Protein AF-A0A7X3XQB0-F1 (afdb_monomer)

Mean predicted aligned error: 11.81 Å

Structure (mmCIF, N/CA/C/O backbone):
data_AF-A0A7X3XQB0-F1
#
_entry.id   AF-A0A7X3XQB0-F1
#
loop_
_atom_site.group_PDB
_atom_site.id
_atom_site.type_symbol
_atom_site.label_atom_id
_atom_site.label_alt_id
_atom_site.label_comp_id
_atom_site.label_asym_id
_atom_site.label_entity_id
_atom_site.label_seq_id
_atom_site.pdbx_PDB_ins_code
_atom_site.Cartn_x
_atom_site.Cartn_y
_atom_site.Cartn_z
_atom_site.occupancy
_atom_site.B_iso_or_equiv
_atom_site.auth_seq_id
_atom_site.auth_comp_id
_atom_site.auth_asym_id
_atom_site.auth_atom_id
_atom_site.pdbx_PDB_model_num
ATOM 1 N N . MET A 1 1 ? -3.307 13.237 -1.016 1.00 45.94 1 MET A N 1
ATOM 2 C CA . MET A 1 1 ? -4.450 14.076 -0.576 1.00 45.94 1 MET A CA 1
ATOM 3 C C . MET A 1 1 ? -4.332 14.342 0.919 1.00 45.94 1 MET A C 1
ATOM 5 O O . MET A 1 1 ? -3.820 13.483 1.623 1.00 45.94 1 MET A O 1
ATOM 9 N N . LEU A 1 2 ? -4.770 15.510 1.401 1.00 55.09 2 LEU A N 1
ATOM 10 C CA . LEU A 1 2 ? -4.875 15.790 2.839 1.00 55.09 2 LEU A CA 1
ATOM 11 C C . LEU A 1 2 ? -6.051 14.986 3.416 1.00 55.09 2 LEU A C 1
ATOM 13 O O . LEU A 1 2 ? -7.146 15.046 2.863 1.00 55.09 2 LEU A O 1
ATOM 17 N N . ASN A 1 3 ? -5.836 14.239 4.499 1.00 72.31 3 ASN A N 1
ATOM 18 C CA . ASN A 1 3 ? -6.913 13.525 5.186 1.00 72.31 3 ASN A CA 1
ATOM 19 C C . ASN A 1 3 ? -7.869 14.554 5.844 1.00 72.31 3 ASN A C 1
ATOM 21 O O . ASN A 1 3 ? -7.405 15.329 6.683 1.00 72.31 3 ASN A O 1
ATOM 25 N N . PRO A 1 4 ? -9.168 14.597 5.482 1.00 80.81 4 PRO A N 1
ATOM 26 C CA . PRO A 1 4 ? -10.097 15.622 5.963 1.00 80.81 4 PRO A CA 1
ATOM 27 C C . PRO A 1 4 ? -10.525 15.438 7.429 1.00 80.81 4 PRO A C 1
ATOM 29 O O . PRO A 1 4 ? -11.094 16.360 8.013 1.00 80.81 4 PRO A O 1
ATOM 32 N N . PHE A 1 5 ? -10.272 14.280 8.044 1.00 86.00 5 PHE A N 1
ATOM 33 C CA . PHE A 1 5 ? -10.626 14.041 9.443 1.00 86.00 5 PHE A CA 1
ATOM 34 C C . PHE A 1 5 ? -9.669 14.779 10.372 1.00 86.00 5 PHE A C 1
ATOM 36 O O . PHE A 1 5 ? -8.472 14.525 10.351 1.00 86.00 5 PHE A O 1
ATOM 43 N N . ASN A 1 6 ? -10.170 15.677 11.218 1.00 88.06 6 ASN A N 1
ATOM 44 C CA . ASN A 1 6 ? -9.324 16.318 12.224 1.00 88.06 6 ASN A CA 1
ATOM 45 C C . ASN A 1 6 ? -9.204 15.466 13.495 1.00 88.06 6 ASN A C 1
ATOM 47 O O . ASN A 1 6 ? -8.099 15.245 13.977 1.00 88.06 6 ASN A O 1
ATOM 51 N N . HIS A 1 7 ? -10.321 14.972 14.021 1.00 92.38 7 HIS A N 1
ATOM 52 C CA . HIS A 1 7 ? -10.335 14.134 15.213 1.00 92.38 7 HIS A CA 1
ATOM 53 C C . HIS A 1 7 ? -11.551 13.213 15.253 1.00 92.38 7 HIS A C 1
ATOM 55 O O . HIS A 1 7 ? -12.530 13.428 14.535 1.00 92.38 7 HIS A O 1
ATOM 61 N N . ILE A 1 8 ? -11.470 12.192 16.105 1.00 94.62 8 ILE A N 1
ATOM 62 C CA . ILE A 1 8 ? -12.571 11.290 16.440 1.00 94.62 8 ILE A CA 1
ATOM 63 C C . ILE A 1 8 ? -12.702 11.253 17.957 1.00 94.62 8 ILE A C 1
ATOM 65 O O . ILE A 1 8 ? -11.768 10.855 18.652 1.00 94.62 8 ILE A O 1
ATOM 69 N N . ASP A 1 9 ? -13.876 11.613 18.458 1.00 95.50 9 ASP A N 1
ATOM 70 C CA . ASP A 1 9 ? -14.197 11.490 19.873 1.00 95.50 9 ASP A CA 1
ATOM 71 C C . ASP A 1 9 ? -14.938 10.172 20.122 1.00 95.50 9 ASP A C 1
ATOM 73 O O . ASP A 1 9 ? -15.983 9.902 19.522 1.00 95.50 9 ASP A O 1
ATOM 77 N N . VAL A 1 10 ? -14.430 9.363 21.043 1.00 97.31 10 VAL A N 1
ATOM 78 C CA . VAL A 1 10 ? -14.937 8.026 21.360 1.00 97.31 10 VAL A CA 1
ATOM 79 C C . VAL A 1 10 ? -15.386 7.979 22.811 1.00 97.31 10 VAL A C 1
ATOM 81 O O . VAL A 1 10 ? -14.692 8.453 23.710 1.00 97.31 10 VAL A O 1
ATOM 84 N N . ARG A 1 11 ? -16.575 7.417 23.034 1.00 97.94 11 ARG A N 1
ATOM 85 C CA . ARG A 1 11 ? -17.174 7.283 24.365 1.00 97.94 11 ARG A CA 1
ATOM 86 C C . ARG A 1 11 ? -16.958 5.854 24.821 1.00 97.94 11 ARG A C 1
ATOM 88 O O . ARG A 1 11 ? -17.174 4.920 24.048 1.00 97.94 11 ARG A O 1
ATOM 95 N N . VAL A 1 12 ? -16.502 5.702 26.057 1.00 98.12 12 VAL A N 1
ATOM 96 C CA . VAL A 1 12 ? -16.206 4.402 26.661 1.00 98.12 12 VAL A CA 1
ATOM 97 C C . VAL A 1 12 ? -16.897 4.287 28.013 1.00 98.12 12 VAL A C 1
ATOM 99 O O . VAL A 1 12 ? -16.977 5.266 28.751 1.00 98.12 12 VAL A O 1
ATOM 102 N N . ASN A 1 13 ? -17.405 3.105 28.355 1.00 97.88 13 ASN A N 1
ATOM 103 C CA . ASN A 1 13 ? -18.146 2.902 29.603 1.00 97.88 13 ASN A CA 1
ATOM 104 C C . ASN A 1 13 ? -17.246 2.956 30.847 1.00 97.88 13 ASN A C 1
ATOM 106 O O . ASN A 1 13 ? -17.686 3.395 31.909 1.00 97.88 13 ASN A O 1
ATOM 110 N N . ASP A 1 14 ? -16.000 2.501 30.716 1.00 97.69 14 ASP A N 1
ATOM 111 C CA . ASP A 1 14 ? -15.016 2.442 31.795 1.00 97.69 14 ASP A CA 1
ATOM 112 C C . ASP A 1 14 ? -13.621 2.718 31.225 1.00 97.69 14 ASP A C 1
ATOM 114 O O . ASP A 1 14 ? -13.094 1.940 30.424 1.00 97.69 14 ASP A O 1
ATOM 118 N N . MET A 1 15 ? -13.012 3.837 31.623 1.00 97.56 15 MET A N 1
ATOM 119 C CA . MET A 1 15 ? -11.686 4.224 31.146 1.00 97.56 15 MET A CA 1
ATOM 120 C C . MET A 1 15 ? -10.596 3.260 31.627 1.00 97.56 15 MET A C 1
ATOM 122 O O . MET A 1 15 ? -9.612 3.051 30.923 1.00 97.56 15 MET A O 1
ATOM 126 N N . GLY A 1 16 ? -10.755 2.644 32.801 1.00 97.12 16 GLY A N 1
ATOM 127 C CA . GLY A 1 16 ? -9.805 1.667 33.335 1.00 97.12 16 GLY A CA 1
ATOM 128 C C . GLY A 1 16 ? -9.728 0.396 32.490 1.00 97.12 16 GLY A C 1
ATOM 129 O O . GLY A 1 16 ? -8.646 -0.170 32.338 1.00 97.12 16 GLY A O 1
ATOM 130 N N . VAL A 1 17 ? -10.851 -0.016 31.894 1.00 97.62 17 VAL A N 1
ATOM 131 C CA . VAL A 1 17 ? -10.921 -1.154 30.962 1.00 97.62 17 VAL A CA 1
ATOM 132 C C . VAL A 1 17 ? -10.533 -0.741 29.540 1.00 97.62 17 VAL A C 1
ATOM 134 O O . VAL A 1 17 ? -9.793 -1.455 28.864 1.00 97.62 17 VAL A O 1
ATOM 137 N N . ALA A 1 18 ? -11.005 0.418 29.078 1.00 98.00 18 ALA A N 1
ATOM 138 C CA . ALA A 1 18 ? -10.787 0.864 27.707 1.00 98.00 18 ALA A CA 1
ATOM 139 C C . ALA A 1 18 ? -9.335 1.282 27.438 1.00 98.00 18 ALA A C 1
ATOM 141 O O . ALA A 1 18 ? -8.802 0.995 26.366 1.00 98.00 18 ALA A O 1
ATOM 142 N N . LEU A 1 19 ? -8.669 1.941 28.390 1.00 98.00 19 LEU A N 1
ATOM 143 C CA . LEU A 1 19 ? -7.350 2.525 28.152 1.00 98.00 19 LEU A CA 1
ATOM 144 C C . LEU A 1 19 ? -6.287 1.479 27.751 1.00 98.00 19 LEU A C 1
ATOM 146 O O . LEU A 1 19 ? -5.646 1.692 26.723 1.00 98.00 19 LEU A O 1
ATOM 150 N N . PRO A 1 20 ? -6.124 0.325 28.437 1.00 98.31 20 PRO A N 1
ATOM 151 C CA . PRO A 1 20 ? -5.186 -0.718 28.002 1.00 98.31 20 PRO A CA 1
ATOM 152 C C . PRO A 1 20 ? -5.480 -1.271 26.599 1.00 98.31 20 PRO A C 1
ATOM 154 O O . PRO A 1 20 ? -4.549 -1.534 25.825 1.00 98.31 20 PRO A O 1
ATOM 157 N N . PHE A 1 21 ? -6.767 -1.422 26.259 1.00 98.50 21 PHE A N 1
ATOM 158 C CA . PHE A 1 21 ? -7.203 -1.861 24.935 1.00 98.50 21 PHE A CA 1
ATOM 159 C C . PHE A 1 21 ? -6.786 -0.850 23.863 1.00 98.50 21 PHE A C 1
ATOM 161 O O . PHE A 1 21 ? -6.062 -1.202 22.931 1.00 98.50 21 PHE A O 1
ATOM 168 N N . TYR A 1 22 ? -7.168 0.420 24.024 1.00 98.25 22 TYR A N 1
ATOM 169 C CA . TYR A 1 22 ? -6.865 1.475 23.057 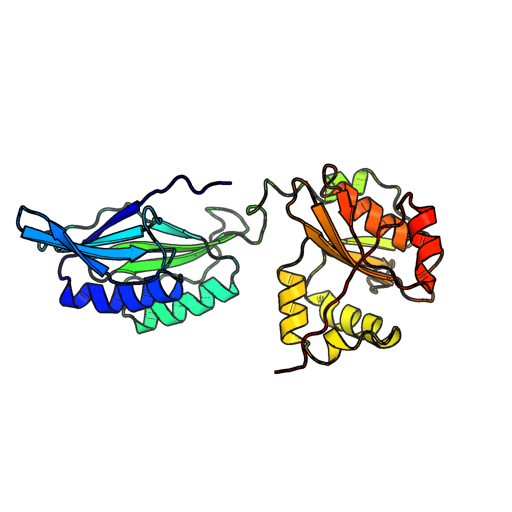1.00 98.25 22 TYR A CA 1
ATOM 170 C C . TYR A 1 22 ? -5.373 1.788 22.965 1.00 98.25 22 TYR A C 1
ATOM 172 O O . TYR A 1 22 ? -4.886 2.051 21.869 1.00 98.25 22 TYR A O 1
ATOM 180 N N . THR A 1 23 ? -4.615 1.690 24.061 1.00 97.94 23 THR A N 1
ATOM 181 C CA . THR A 1 23 ? -3.150 1.792 24.012 1.00 97.94 23 THR A CA 1
ATOM 182 C C . THR A 1 23 ? -2.545 0.705 23.127 1.00 97.94 23 THR A C 1
ATOM 184 O O . THR A 1 23 ? -1.664 1.000 22.322 1.00 97.94 23 THR A O 1
ATOM 187 N N . SER A 1 24 ? -3.038 -0.533 23.220 1.00 97.75 24 SER A N 1
ATOM 188 C CA . SER A 1 24 ? -2.565 -1.635 22.374 1.00 97.75 24 SER A CA 1
ATOM 189 C C . SER A 1 24 ? -3.005 -1.461 20.918 1.00 97.75 24 SER A C 1
ATOM 191 O O . SER A 1 24 ? -2.190 -1.572 20.003 1.00 97.75 24 SER A O 1
ATOM 193 N N . PHE A 1 25 ? -4.286 -1.158 20.700 1.00 98.06 25 PHE A N 1
ATOM 194 C CA . PHE A 1 25 ? -4.878 -1.023 19.374 1.00 98.06 25 PHE A CA 1
ATOM 195 C C . PHE A 1 25 ? -4.339 0.197 18.613 1.00 98.06 25 PHE A C 1
ATOM 197 O O . PHE A 1 25 ? -3.734 0.043 17.552 1.00 98.06 25 PHE A O 1
ATOM 204 N N . LEU A 1 26 ? -4.503 1.406 19.156 1.00 97.12 26 LEU A N 1
ATOM 205 C CA . LEU A 1 26 ? -4.064 2.636 18.491 1.00 97.12 26 LEU A CA 1
ATOM 206 C C . LEU A 1 26 ? -2.534 2.723 18.423 1.00 97.12 26 LEU A C 1
ATOM 208 O O . LEU A 1 26 ? -1.998 3.229 17.439 1.00 97.12 26 LEU A O 1
ATOM 212 N N . GLY A 1 27 ? -1.821 2.156 19.402 1.00 95.31 27 GLY A N 1
ATOM 213 C CA . GLY A 1 27 ? -0.365 2.015 19.343 1.00 95.31 27 GLY A CA 1
ATOM 214 C C . GLY A 1 27 ? 0.096 1.142 18.171 1.00 95.31 27 GLY A C 1
ATOM 215 O O . GLY A 1 27 ? 1.034 1.507 17.464 1.00 95.31 27 GLY A O 1
ATOM 216 N N . ALA A 1 28 ? -0.598 0.034 17.883 1.00 95.44 28 ALA A N 1
ATOM 217 C CA . ALA A 1 28 ? -0.311 -0.793 16.705 1.00 95.44 28 ALA A CA 1
ATOM 218 C C . ALA A 1 28 ? -0.600 -0.067 15.376 1.00 95.44 28 ALA A C 1
ATOM 220 O O . ALA A 1 28 ? 0.058 -0.337 14.368 1.00 95.44 28 ALA A O 1
ATOM 221 N N . LEU A 1 29 ? -1.519 0.904 15.398 1.00 93.50 29 LEU A N 1
ATOM 222 C CA . LEU A 1 29 ? -1.788 1.847 14.307 1.00 93.50 29 LEU A CA 1
ATOM 223 C C . LEU A 1 29 ? -0.829 3.052 14.275 1.00 93.50 29 LEU A C 1
ATOM 225 O O . LEU A 1 29 ? -1.018 3.955 13.467 1.00 93.50 29 LEU A O 1
ATOM 229 N N . SER A 1 30 ? 0.216 3.065 15.112 1.00 91.25 30 SER A N 1
ATOM 230 C CA . SER A 1 30 ? 1.213 4.146 15.199 1.00 91.25 30 SER A CA 1
ATOM 231 C C . SER A 1 30 ? 0.670 5.495 15.685 1.00 91.25 30 SER A C 1
ATOM 233 O O . SER A 1 30 ? 1.269 6.536 15.418 1.00 91.25 30 SER A O 1
ATOM 235 N N . PHE A 1 31 ? -0.423 5.494 16.449 1.00 92.19 31 PHE A N 1
ATOM 236 C CA . PHE A 1 31 ? -0.780 6.653 17.259 1.00 92.19 31 PHE A CA 1
ATOM 237 C C . PHE A 1 31 ? 0.096 6.718 18.518 1.00 92.19 31 PHE A C 1
ATOM 239 O O . PHE A 1 31 ? 0.386 5.711 19.164 1.00 92.19 31 PHE A O 1
ATOM 246 N N . PHE A 1 32 ? 0.467 7.934 18.903 1.00 89.75 32 PHE A N 1
ATOM 247 C CA . PHE A 1 32 ? 1.240 8.261 20.094 1.00 89.75 32 PHE A CA 1
ATOM 248 C C . PHE A 1 32 ? 0.318 8.720 21.225 1.00 89.75 32 PHE A C 1
ATOM 250 O O . PHE A 1 32 ? -0.579 9.531 21.007 1.00 89.75 32 PHE A O 1
ATOM 257 N N . GLY A 1 33 ? 0.553 8.253 22.449 1.00 89.00 33 GLY A N 1
ATOM 258 C CA . GLY A 1 33 ? -0.258 8.605 23.613 1.00 89.00 33 GLY A CA 1
ATOM 259 C C . GLY A 1 33 ? -0.379 7.443 24.605 1.00 89.00 33 GLY A C 1
ATOM 260 O O . GLY A 1 33 ? 0.385 6.481 24.503 1.00 89.00 33 GLY A O 1
ATOM 261 N N . PRO A 1 34 ? -1.328 7.512 25.552 1.00 91.44 34 PRO A N 1
ATOM 262 C CA . PRO A 1 34 ? -2.305 8.587 25.721 1.00 91.44 34 PRO A CA 1
ATOM 263 C C . PRO A 1 34 ? -1.694 9.860 26.333 1.00 91.44 34 PRO A C 1
ATOM 265 O O . PRO A 1 34 ? -0.746 9.805 27.118 1.00 91.44 34 PRO A O 1
ATOM 268 N N . ARG A 1 35 ? -2.263 11.023 26.004 1.00 91.56 35 ARG A N 1
ATOM 269 C CA . ARG A 1 35 ? -2.064 12.282 26.733 1.00 91.56 35 ARG A CA 1
ATOM 270 C C . ARG A 1 35 ? -3.369 12.680 27.407 1.00 91.56 35 ARG A C 1
ATOM 272 O O . ARG A 1 35 ? -4.353 12.949 26.719 1.00 91.56 35 ARG A O 1
ATOM 279 N N . ARG A 1 36 ? -3.336 12.818 28.731 1.00 93.06 36 ARG A N 1
ATOM 280 C CA . ARG A 1 36 ? -4.493 13.269 29.501 1.00 93.06 36 ARG A CA 1
ATOM 281 C C . ARG A 1 36 ? -4.740 14.769 29.337 1.00 93.06 36 ARG A C 1
ATOM 283 O O . ARG A 1 36 ? -3.815 15.576 29.463 1.00 93.06 36 ARG A O 1
ATOM 290 N N . LEU A 1 37 ? -5.997 15.134 29.116 1.00 91.31 37 LEU A N 1
ATOM 291 C CA . LEU A 1 37 ? -6.495 16.508 29.105 1.00 91.31 37 LEU A CA 1
ATOM 292 C C . LEU A 1 37 ? -7.707 16.615 30.031 1.00 91.31 37 LEU A C 1
ATOM 294 O O . LEU A 1 37 ? -8.563 15.739 30.027 1.00 91.31 37 LEU A O 1
ATOM 298 N N . ALA A 1 38 ? -7.760 17.671 30.838 1.00 92.50 38 ALA A N 1
ATOM 299 C CA . ALA A 1 38 ? -8.886 17.958 31.719 1.00 92.50 38 ALA A CA 1
ATOM 300 C C . ALA A 1 38 ? -9.547 19.266 31.280 1.00 92.50 38 ALA A C 1
ATOM 302 O O . ALA A 1 38 ? -8.861 20.272 31.080 1.00 92.50 38 ALA A O 1
ATOM 303 N N . GLU A 1 39 ? -10.864 19.240 31.121 1.00 89.75 39 GLU A N 1
ATOM 304 C CA . GLU A 1 39 ? -11.676 20.414 30.826 1.00 89.75 39 GLU A CA 1
ATOM 305 C C . GLU A 1 39 ? -12.089 21.143 32.109 1.00 89.75 39 GLU A C 1
ATOM 307 O O . GLU A 1 39 ? -12.048 20.599 33.214 1.00 89.75 39 GLU A O 1
ATOM 312 N N . GLN A 1 40 ? -12.503 22.404 31.959 1.00 87.19 40 GLN A N 1
ATOM 313 C CA . GLN A 1 40 ? -12.915 23.248 33.086 1.00 87.19 40 GLN A CA 1
ATOM 314 C C . GLN A 1 40 ? -14.155 22.718 33.815 1.00 87.19 40 GLN A C 1
ATOM 316 O O . GLN A 1 40 ? -14.341 23.012 34.992 1.00 87.19 40 GLN A O 1
ATOM 321 N N . ASP A 1 41 ? -14.987 21.931 33.136 1.00 88.19 41 ASP A N 1
ATOM 322 C CA . ASP A 1 41 ? -16.179 21.307 33.711 1.00 88.19 41 ASP A CA 1
ATOM 323 C C . ASP A 1 41 ? -15.910 19.933 34.347 1.00 88.19 41 ASP A C 1
ATOM 325 O O . ASP A 1 41 ? -16.841 19.239 34.751 1.00 88.19 41 ASP A O 1
ATOM 329 N N . GLY A 1 42 ? -14.636 19.544 34.465 1.00 86.75 42 GLY A N 1
ATOM 330 C CA . GLY A 1 42 ? -14.212 18.306 35.111 1.00 86.75 42 GLY A CA 1
ATOM 331 C C . GLY A 1 42 ? -14.195 17.083 34.197 1.00 86.75 42 GLY A C 1
ATOM 332 O O . GLY A 1 42 ? -13.758 16.021 34.643 1.00 86.75 42 GLY A O 1
ATOM 333 N N . ARG A 1 43 ? -14.609 17.203 32.928 1.00 88.50 43 ARG A N 1
ATOM 334 C CA . ARG A 1 43 ? -14.452 16.118 31.953 1.00 88.50 43 ARG A CA 1
ATOM 335 C C . ARG A 1 43 ? -12.979 15.858 31.661 1.00 88.50 43 ARG A C 1
ATOM 337 O O . ARG A 1 43 ? -12.165 16.780 31.600 1.00 88.50 43 ARG A O 1
ATOM 344 N N . THR A 1 44 ? -12.634 14.591 31.464 1.00 94.31 44 THR A N 1
ATOM 345 C CA . THR A 1 44 ? -11.271 14.164 31.145 1.00 94.31 44 THR A CA 1
ATOM 346 C C . THR A 1 44 ? -11.232 13.402 29.829 1.00 94.31 44 THR A C 1
ATOM 348 O O . THR A 1 44 ? -12.147 12.651 29.492 1.00 94.31 44 THR A O 1
ATOM 351 N N . TRP A 1 45 ? -10.141 13.608 29.101 1.00 95.62 45 TRP A N 1
ATOM 352 C CA . TRP A 1 45 ? -9.857 12.979 27.823 1.00 95.62 45 TRP A CA 1
ATOM 353 C C . TRP A 1 45 ? -8.522 12.249 27.868 1.00 95.62 45 TRP A C 1
ATOM 355 O O . TRP A 1 45 ? -7.549 12.786 28.401 1.00 95.62 45 TRP A O 1
ATOM 365 N N . GLU A 1 46 ? -8.457 11.080 27.237 1.00 96.88 46 GLU A N 1
ATOM 366 C CA . GLU A 1 46 ? -7.203 10.407 26.885 1.00 96.88 46 GLU A CA 1
ATOM 367 C C . GLU A 1 46 ? -6.986 10.511 25.375 1.00 96.88 46 GLU A C 1
ATOM 369 O O . GLU A 1 46 ? -7.741 9.933 24.593 1.00 96.88 46 GLU A O 1
ATOM 374 N N . LEU A 1 47 ? -5.980 11.282 24.954 1.00 94.62 47 LEU A N 1
ATOM 375 C CA . LEU A 1 47 ? -5.744 11.574 23.539 1.00 94.62 47 LEU A CA 1
ATOM 376 C C . LEU A 1 47 ? -4.620 10.727 22.946 1.00 94.62 47 LEU A C 1
ATOM 378 O O . LEU A 1 47 ? -3.508 10.704 23.475 1.00 94.62 47 LEU A O 1
ATOM 382 N N . PHE A 1 48 ? -4.888 10.133 21.788 1.00 94.56 48 PHE A N 1
ATOM 383 C CA . PHE A 1 48 ? -3.930 9.422 20.947 1.00 94.56 48 PHE A CA 1
ATOM 384 C C . PHE A 1 48 ? -3.741 10.192 19.639 1.00 94.56 48 PHE A C 1
ATOM 386 O O . PHE A 1 48 ? -4.712 10.453 18.936 1.00 94.56 48 PHE A O 1
ATOM 393 N N . GLN A 1 49 ? -2.513 10.575 19.296 1.00 90.38 49 GLN A N 1
ATOM 394 C CA . GLN A 1 49 ? -2.198 11.504 18.204 1.00 90.38 49 GLN A CA 1
ATOM 395 C C . GLN A 1 49 ? -1.374 10.833 17.105 1.00 90.38 49 GLN A C 1
ATOM 397 O O . GLN A 1 49 ? -0.493 10.039 17.404 1.00 90.38 49 GLN A O 1
ATOM 402 N N . LEU A 1 50 ? -1.587 11.191 15.836 1.00 82.81 50 LEU A N 1
ATOM 403 C CA . LEU A 1 50 ? -0.786 10.650 14.723 1.00 82.81 50 LEU A CA 1
ATOM 404 C C . LEU A 1 50 ? 0.651 11.184 14.665 1.00 82.81 50 LEU A C 1
ATOM 406 O O . LEU A 1 50 ? 1.516 10.567 14.051 1.00 82.81 50 LEU A O 1
ATOM 410 N N . SER A 1 51 ? 0.931 12.328 15.286 1.00 75.94 51 SER A N 1
ATOM 411 C CA . SER A 1 51 ? 2.286 12.867 15.370 1.00 75.94 51 SER A CA 1
ATOM 412 C C . SER A 1 51 ? 2.631 13.232 16.805 1.00 75.94 51 SER A C 1
ATOM 414 O O . SER A 1 51 ? 1.798 13.728 17.560 1.00 75.94 51 SER A O 1
ATOM 416 N N . SER A 1 52 ? 3.891 13.007 17.169 1.00 59.94 52 SER A N 1
ATOM 417 C CA . SER A 1 52 ? 4.452 13.323 18.486 1.00 59.94 52 SER A CA 1
ATOM 418 C C . SER A 1 52 ? 4.749 14.824 18.693 1.00 59.94 52 SER A C 1
ATOM 420 O O . SER A 1 52 ? 5.336 15.197 19.708 1.00 59.94 52 SER A O 1
ATOM 422 N N . GLY A 1 53 ? 4.384 15.688 17.731 1.00 60.53 53 GLY A N 1
ATOM 423 C CA . GLY A 1 53 ? 4.717 17.119 17.682 1.00 60.53 53 GLY A CA 1
ATOM 424 C C . GLY A 1 53 ? 3.651 18.077 18.247 1.00 60.53 53 GLY A C 1
ATOM 425 O O . GLY A 1 53 ? 2.689 17.674 18.895 1.00 60.53 53 GLY A O 1
ATOM 426 N N . ARG A 1 54 ? 3.829 19.391 18.012 1.00 54.28 54 ARG A N 1
ATOM 427 C CA . ARG A 1 54 ? 2.870 20.442 18.421 1.00 54.28 54 ARG A CA 1
ATOM 428 C C . ARG A 1 54 ? 1.597 20.425 17.557 1.00 54.28 54 ARG A C 1
ATOM 430 O O . ARG A 1 54 ? 1.659 20.212 16.353 1.00 54.28 54 ARG A O 1
ATOM 437 N N . LEU A 1 55 ? 0.472 20.705 18.218 1.00 54.47 55 LEU A N 1
ATOM 438 C CA . LEU A 1 55 ? -0.891 20.764 17.680 1.00 54.47 55 LEU A CA 1
ATOM 439 C C . LEU A 1 55 ? -1.078 21.776 16.524 1.00 54.47 55 LEU A C 1
ATOM 441 O O . LEU A 1 55 ? -0.371 22.786 16.497 1.00 54.47 55 LEU A O 1
ATOM 445 N N . PRO A 1 56 ? -2.098 21.571 15.661 1.00 53.38 56 PRO A N 1
ATOM 446 C CA . PRO A 1 56 ? -3.038 20.447 15.688 1.00 53.38 56 PRO A CA 1
ATOM 447 C C . PRO A 1 56 ? -2.498 19.233 14.919 1.00 53.38 56 PRO A C 1
ATOM 449 O O . PRO A 1 56 ? -2.256 19.295 13.717 1.00 53.38 56 PRO A O 1
ATOM 452 N N . SER A 1 57 ? -2.340 18.115 15.625 1.00 74.44 57 SER A N 1
ATOM 453 C CA . SER A 1 57 ? -2.176 16.791 15.030 1.00 74.44 57 SER A CA 1
ATOM 454 C C . SER A 1 57 ? -3.528 16.081 15.048 1.00 74.44 57 SER A C 1
ATOM 456 O O . SER A 1 57 ? -4.334 16.313 15.950 1.00 74.44 57 SER A O 1
ATOM 458 N N . GLN A 1 58 ? -3.798 15.252 14.040 1.00 88.56 58 GLN A N 1
ATOM 459 C CA . GLN A 1 58 ? -5.016 14.443 14.005 1.00 88.56 58 GLN A CA 1
ATOM 460 C C . GLN A 1 58 ? -5.020 13.447 15.169 1.00 88.56 58 GLN A C 1
ATOM 462 O O . GLN A 1 58 ? -3.970 12.865 15.469 1.00 88.56 58 GLN A O 1
ATOM 467 N N . TYR A 1 59 ? -6.166 13.257 15.830 1.00 91.62 59 TYR A N 1
ATOM 468 C CA . TYR A 1 59 ? -6.229 12.455 17.055 1.00 91.62 59 TYR A CA 1
ATOM 469 C C . TYR A 1 59 ? -7.512 11.634 17.229 1.00 91.62 59 TYR A C 1
ATOM 471 O O . TYR A 1 59 ? -8.558 11.936 16.660 1.00 91.62 59 TYR A O 1
ATOM 479 N N . VAL A 1 60 ? -7.419 10.608 18.075 1.00 95.81 60 VAL A N 1
ATOM 480 C CA . VAL A 1 60 ? -8.554 9.895 18.670 1.00 95.81 60 VAL A CA 1
ATOM 481 C C . VAL A 1 60 ? -8.594 10.243 20.155 1.00 95.81 60 VAL A C 1
ATOM 483 O O . VAL A 1 60 ? -7.595 10.071 20.856 1.00 95.81 60 VAL A O 1
ATOM 486 N N . GLY A 1 61 ? -9.715 10.783 20.626 1.00 96.31 61 GLY A N 1
ATOM 487 C CA . GLY A 1 61 ? -9.918 11.172 22.018 1.00 96.31 61 GLY A CA 1
ATOM 488 C C . GLY A 1 61 ? -10.902 10.241 22.707 1.00 96.31 61 GLY A C 1
ATOM 489 O O . GLY A 1 61 ? -12.027 10.092 22.242 1.00 96.31 61 GLY A O 1
ATOM 490 N N . LEU A 1 62 ? -10.498 9.631 23.818 1.00 98.00 62 LEU A N 1
ATOM 491 C CA . LEU A 1 62 ? -11.389 8.812 24.638 1.00 98.00 62 LEU A CA 1
ATOM 492 C C . LEU A 1 62 ? -11.974 9.648 25.774 1.00 98.00 62 LEU A C 1
ATOM 494 O O . LEU A 1 62 ? -11.223 10.315 26.486 1.00 98.00 62 LEU A O 1
ATOM 498 N N . MET A 1 63 ? -13.283 9.547 25.985 1.00 97.31 63 MET A N 1
ATOM 499 C CA . MET A 1 63 ? -14.006 10.141 27.110 1.00 97.31 63 MET A CA 1
ATOM 500 C C . MET A 1 63 ? -14.814 9.061 27.831 1.00 97.31 63 MET A C 1
ATOM 502 O O . MET A 1 63 ? -15.549 8.306 27.194 1.00 97.31 63 MET A O 1
ATOM 506 N N . GLU A 1 64 ? -14.701 8.997 29.161 1.00 97.38 64 GLU A N 1
ATOM 507 C CA . GLU A 1 64 ? -15.535 8.091 29.957 1.00 97.38 64 GLU A CA 1
ATOM 508 C C . GLU A 1 64 ? -16.974 8.612 30.034 1.00 97.38 64 GLU A C 1
ATOM 510 O O . GLU A 1 64 ? -17.228 9.718 30.509 1.00 97.38 64 GLU A O 1
ATOM 515 N N . GLU A 1 65 ? -17.921 7.776 29.626 1.00 96.88 65 GLU A N 1
ATOM 516 C CA . GLU A 1 65 ? -19.352 7.978 29.800 1.00 96.88 65 GLU A CA 1
ATOM 517 C C . GLU A 1 65 ? -19.982 6.643 30.217 1.00 96.88 65 GLU A C 1
ATOM 519 O O . GLU A 1 65 ? -20.263 5.769 29.401 1.00 96.88 65 GLU A O 1
ATOM 524 N N . ARG A 1 66 ? -20.217 6.467 31.522 1.00 96.31 66 ARG A N 1
ATOM 525 C CA . ARG A 1 66 ? -20.612 5.168 32.109 1.00 96.31 66 ARG A CA 1
ATOM 526 C C . ARG A 1 66 ? -21.879 4.563 31.511 1.00 96.31 66 ARG A C 1
ATOM 528 O O . ARG A 1 66 ? -21.998 3.344 31.438 1.00 96.31 66 ARG A O 1
ATOM 535 N N . LEU A 1 67 ? -22.815 5.407 31.082 1.00 97.25 67 LEU A N 1
ATOM 536 C CA . LEU A 1 67 ? -24.087 4.997 30.480 1.00 97.25 67 LEU A CA 1
ATOM 537 C C . LEU A 1 67 ? -24.057 4.985 28.945 1.00 97.25 67 LEU A C 1
ATOM 539 O O . LEU A 1 67 ? -25.117 4.834 28.335 1.00 97.25 67 LEU A O 1
ATOM 543 N N . HIS A 1 68 ? -22.876 5.136 28.333 1.00 97.19 68 HIS A N 1
ATOM 544 C CA . HIS A 1 68 ? -22.700 5.053 26.887 1.00 97.19 68 HIS A CA 1
ATOM 545 C C . HIS A 1 68 ? -23.317 3.765 26.343 1.00 97.19 68 HIS A C 1
ATOM 547 O O . HIS A 1 68 ? -23.182 2.687 26.927 1.00 97.19 68 HIS A O 1
ATOM 553 N N . ARG A 1 69 ? -24.014 3.888 25.218 1.00 97.00 69 ARG A N 1
ATOM 554 C CA . ARG A 1 69 ? -24.553 2.755 24.472 1.00 97.00 69 ARG A CA 1
ATOM 555 C C . ARG A 1 69 ? -24.038 2.867 23.043 1.00 97.00 69 ARG A C 1
ATOM 557 O O . ARG A 1 69 ? -24.363 3.860 22.385 1.00 97.00 69 ARG A O 1
ATOM 564 N N . PRO A 1 70 ? -23.264 1.888 22.551 1.00 95.06 70 PRO A N 1
ATOM 565 C CA . PRO A 1 70 ? -22.789 1.923 21.180 1.00 95.06 70 PRO A CA 1
ATOM 566 C C . PRO A 1 70 ? -23.980 1.862 20.221 1.00 95.06 70 PRO A C 1
ATOM 568 O O . PRO A 1 70 ? -25.008 1.237 20.499 1.00 95.06 70 PRO A O 1
ATOM 571 N N . ASN A 1 71 ? -23.842 2.523 19.078 1.00 94.12 71 ASN A N 1
ATOM 572 C CA . ASN A 1 71 ? -24.758 2.374 17.954 1.00 94.12 71 ASN A CA 1
ATOM 573 C C . ASN A 1 71 ? -24.062 1.585 16.831 1.00 94.12 71 ASN A C 1
ATOM 575 O O . ASN A 1 71 ? -22.986 1.026 17.025 1.00 94.12 71 ASN A O 1
ATOM 579 N N . LEU A 1 72 ? -24.687 1.513 15.655 1.00 93.50 72 LEU A N 1
ATOM 580 C CA . LEU A 1 72 ? -24.144 0.761 14.520 1.00 93.50 72 LEU A CA 1
ATOM 581 C C . LEU A 1 72 ? -23.079 1.531 13.713 1.00 93.50 72 LEU A C 1
ATOM 583 O O . LEU A 1 72 ? -22.577 0.993 12.727 1.00 93.50 72 LEU A O 1
ATOM 587 N N . ASN A 1 73 ? -22.731 2.769 14.089 1.00 96.25 73 ASN A N 1
ATOM 588 C CA . ASN A 1 73 ? -21.717 3.547 13.379 1.00 96.25 73 ASN A CA 1
ATOM 589 C C . ASN A 1 73 ? -20.344 2.914 13.583 1.00 96.25 73 ASN A C 1
ATOM 591 O O . ASN A 1 73 ? -19.848 2.855 14.706 1.00 96.25 73 ASN A O 1
ATOM 595 N N . ARG A 1 74 ? -19.719 2.502 12.481 1.00 95.94 74 ARG A N 1
ATOM 596 C CA . ARG A 1 74 ? -18.406 1.863 12.469 1.00 95.94 74 ARG A CA 1
ATOM 597 C C . ARG A 1 74 ? -17.327 2.833 12.013 1.00 95.94 74 ARG A C 1
ATOM 599 O O . ARG A 1 74 ? -17.526 3.572 11.050 1.00 95.94 74 ARG A O 1
ATOM 606 N N . VAL A 1 75 ? -16.170 2.784 12.669 1.00 96.88 75 VAL A N 1
ATOM 607 C CA . VAL A 1 75 ? -14.960 3.480 12.212 1.00 96.88 75 VAL A CA 1
ATOM 608 C C . VAL A 1 75 ? -13.998 2.471 11.590 1.00 96.88 75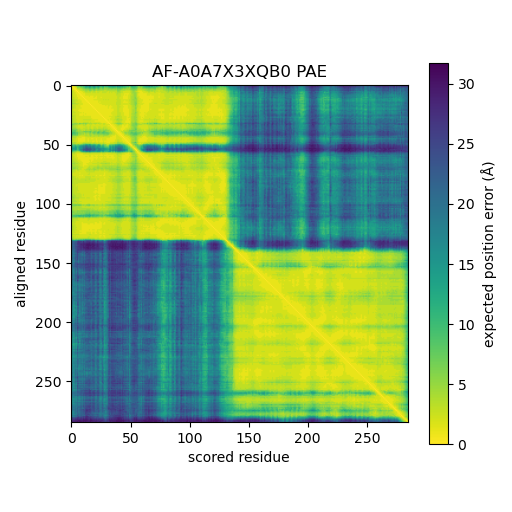 VAL A C 1
ATOM 610 O O . VAL A 1 75 ? -13.612 1.495 12.235 1.00 96.88 75 VAL A O 1
ATOM 613 N N . ALA A 1 76 ? -13.609 2.726 10.343 1.00 96.44 76 ALA A N 1
ATOM 614 C CA . ALA A 1 76 ? -12.656 1.918 9.594 1.00 96.44 76 ALA A CA 1
ATOM 615 C C . ALA A 1 76 ? -11.275 2.580 9.571 1.00 96.44 76 ALA A C 1
ATOM 617 O O . ALA A 1 76 ? -11.153 3.750 9.201 1.00 96.44 76 ALA A O 1
ATOM 618 N N . PHE A 1 77 ? -10.231 1.832 9.929 1.00 95.19 77 PHE A N 1
ATOM 619 C CA . PHE A 1 77 ? -8.846 2.274 9.778 1.00 95.19 77 PHE A CA 1
ATOM 620 C C . PHE A 1 77 ? -8.191 1.563 8.597 1.00 95.19 77 PHE A C 1
ATOM 622 O O . PHE A 1 77 ? -8.049 0.339 8.590 1.00 95.19 77 PHE A O 1
ATOM 629 N N . HIS A 1 78 ? -7.759 2.351 7.615 1.00 91.75 78 HIS A N 1
ATOM 630 C CA . HIS A 1 78 ? -7.043 1.846 6.453 1.00 91.75 78 HIS A CA 1
ATOM 631 C C . HIS A 1 78 ? -5.598 1.466 6.805 1.00 91.75 78 HIS A C 1
ATOM 633 O O . HIS A 1 78 ? -4.875 2.218 7.461 1.00 91.75 78 HIS A O 1
ATOM 639 N N . LEU A 1 79 ? -5.173 0.308 6.313 1.00 88.44 79 LEU A N 1
ATOM 640 C CA . LEU A 1 79 ? -3.847 -0.273 6.437 1.00 88.44 79 LEU A CA 1
ATOM 641 C C . LEU A 1 79 ? -3.246 -0.501 5.047 1.00 88.44 79 LEU A C 1
ATOM 643 O O . LEU A 1 79 ? -3.977 -0.785 4.100 1.00 88.44 79 LEU A O 1
ATOM 647 N N . PRO A 1 80 ? -1.909 -0.453 4.918 1.00 76.94 80 PRO A N 1
ATOM 648 C CA . PRO A 1 80 ? -1.263 -0.499 3.609 1.00 76.94 80 PRO A CA 1
ATOM 649 C C . PRO A 1 80 ? -1.253 -1.896 2.975 1.00 76.94 80 PRO A C 1
ATOM 651 O O . PRO A 1 80 ? -0.916 -2.022 1.805 1.00 76.94 80 PRO A O 1
ATOM 654 N N . SER A 1 81 ? -1.546 -2.966 3.728 1.00 78.88 81 SER A N 1
ATOM 655 C CA . SER A 1 81 ? -1.470 -4.331 3.198 1.00 78.88 81 SER A CA 1
ATOM 656 C C . SER A 1 81 ? -2.235 -5.360 4.028 1.00 78.88 81 SER A C 1
ATOM 658 O O . SER A 1 81 ? -2.476 -5.178 5.227 1.00 78.88 81 SER A O 1
ATOM 660 N N . ARG A 1 82 ? -2.517 -6.514 3.404 1.00 85.62 82 ARG A N 1
ATOM 661 C CA . ARG A 1 82 ? -3.096 -7.692 4.074 1.00 85.62 82 ARG A CA 1
ATOM 662 C C . ARG A 1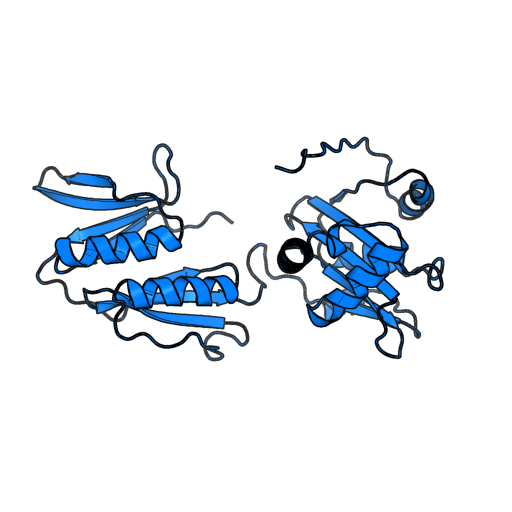 82 ? -2.227 -8.180 5.223 1.00 85.62 82 ARG A C 1
ATOM 664 O O . ARG A 1 82 ? -2.743 -8.576 6.264 1.00 85.62 82 ARG A O 1
ATOM 671 N N . HIS A 1 83 ? -0.906 -8.119 5.053 1.00 82.44 83 HIS A N 1
ATOM 672 C CA . HIS A 1 83 ? 0.034 -8.487 6.104 1.00 82.44 83 HIS A CA 1
ATOM 673 C C . HIS A 1 83 ? -0.170 -7.626 7.356 1.00 82.44 83 HIS A C 1
ATOM 675 O O . HIS A 1 83 ? -0.274 -8.168 8.454 1.00 82.44 83 HIS A O 1
ATOM 681 N N . ARG A 1 84 ? -0.334 -6.304 7.200 1.00 88.00 84 ARG A N 1
ATOM 682 C CA . ARG A 1 84 ? -0.604 -5.409 8.337 1.00 88.00 84 ARG A CA 1
ATOM 683 C C . ARG A 1 84 ? -1.966 -5.666 8.979 1.00 88.00 84 ARG A C 1
ATOM 685 O O . ARG A 1 84 ? -2.048 -5.646 10.205 1.00 88.00 84 ARG A O 1
ATOM 692 N N . VAL A 1 85 ? -3.002 -5.980 8.194 1.00 94.19 85 VAL A N 1
ATOM 693 C CA . VAL A 1 85 ? -4.308 -6.420 8.733 1.00 94.19 85 VAL A CA 1
ATOM 694 C C . VAL A 1 85 ? -4.131 -7.673 9.604 1.00 94.19 85 VAL A C 1
ATOM 696 O O . VAL A 1 85 ? -4.593 -7.706 10.745 1.00 94.19 85 VAL A O 1
ATOM 699 N N . LEU A 1 86 ? -3.401 -8.683 9.117 1.00 91.62 86 LEU A N 1
ATOM 700 C CA . LEU A 1 86 ? -3.128 -9.927 9.851 1.00 91.62 86 LEU A CA 1
ATOM 701 C C . LEU A 1 86 ? -2.321 -9.694 11.140 1.00 91.62 86 LEU A C 1
ATOM 703 O O . LEU A 1 86 ? -2.609 -10.310 12.167 1.00 91.62 86 LEU A O 1
ATOM 707 N N . GLU A 1 87 ? -1.315 -8.817 11.112 1.00 92.19 87 GLU A N 1
ATOM 708 C CA . GLU A 1 87 ? -0.531 -8.452 12.299 1.00 92.19 87 GLU A CA 1
ATOM 709 C C . GLU A 1 87 ? -1.388 -7.766 13.365 1.00 92.19 87 GLU A C 1
ATOM 711 O O . GLU A 1 87 ? -1.389 -8.186 14.524 1.00 92.19 87 GLU A O 1
ATOM 716 N N . ILE A 1 88 ? -2.149 -6.741 12.974 1.00 95.75 88 ILE A N 1
ATOM 717 C CA . ILE A 1 88 ? -2.993 -5.979 13.900 1.00 95.75 88 ILE A CA 1
ATOM 718 C C . ILE A 1 88 ? -4.110 -6.854 14.460 1.00 95.75 88 ILE A C 1
ATOM 720 O O . ILE A 1 88 ? -4.432 -6.738 15.638 1.00 95.75 88 ILE A O 1
ATOM 724 N N . THR A 1 89 ? -4.624 -7.808 13.686 1.00 97.06 89 THR A N 1
ATOM 725 C CA . THR A 1 89 ? -5.602 -8.778 14.195 1.00 97.06 89 THR A CA 1
ATOM 726 C C . THR A 1 89 ? -5.076 -9.537 15.412 1.00 97.06 89 THR A C 1
ATOM 728 O O . THR A 1 89 ? -5.779 -9.660 16.412 1.00 97.06 89 THR A O 1
ATOM 731 N N . LYS A 1 90 ? -3.811 -9.982 15.389 1.00 96.62 90 LYS A N 1
ATOM 732 C CA . LYS A 1 90 ? -3.193 -10.658 16.544 1.00 96.62 90 LYS A CA 1
ATOM 733 C C . LYS A 1 90 ? -3.115 -9.738 17.764 1.00 96.62 90 LYS A C 1
ATOM 735 O O . LYS A 1 90 ? -3.314 -10.198 18.889 1.00 96.62 90 LYS A O 1
ATOM 740 N N . VAL A 1 91 ? -2.832 -8.449 17.549 1.00 97.62 91 VAL A N 1
ATOM 741 C CA . VAL A 1 91 ? -2.820 -7.438 18.618 1.00 97.62 91 VAL A CA 1
ATOM 742 C C . VAL A 1 91 ? -4.218 -7.263 19.206 1.00 97.62 91 VAL A C 1
ATOM 744 O O . VAL A 1 91 ? -4.362 -7.325 20.422 1.00 97.62 91 VAL A O 1
ATOM 747 N N . LEU A 1 92 ? -5.240 -7.115 18.360 1.00 97.19 92 LEU A N 1
ATOM 748 C CA . LEU A 1 92 ? -6.638 -6.946 18.762 1.00 97.19 92 LEU A CA 1
ATOM 749 C C . LEU A 1 92 ? -7.140 -8.128 19.597 1.00 97.19 92 LEU A C 1
ATOM 751 O O . LEU A 1 92 ? -7.686 -7.927 20.680 1.00 97.19 92 LEU A O 1
ATOM 755 N N . THR A 1 93 ? -6.888 -9.363 19.151 1.00 94.50 93 THR A N 1
ATOM 756 C CA . THR A 1 93 ? -7.261 -10.568 19.906 1.00 94.50 93 THR A CA 1
ATOM 757 C C . THR A 1 93 ? -6.588 -10.601 21.277 1.00 94.50 93 THR A C 1
ATOM 759 O O . THR A 1 93 ? -7.239 -10.890 22.277 1.00 94.50 93 THR A O 1
ATOM 762 N N . LYS A 1 94 ? -5.293 -10.265 21.355 1.00 97.19 94 LYS A N 1
ATOM 763 C CA . LYS A 1 94 ? -4.562 -10.227 22.630 1.00 97.19 94 LYS A CA 1
ATOM 764 C C . LYS A 1 94 ? -5.034 -9.092 23.547 1.00 97.19 94 LYS A C 1
ATOM 766 O O . LYS A 1 94 ? -4.998 -9.251 24.763 1.00 97.19 94 LYS A O 1
ATOM 771 N N . ALA A 1 95 ? -5.450 -7.965 22.975 1.00 96.81 95 ALA A N 1
ATOM 772 C CA . ALA A 1 95 ? -5.939 -6.801 23.706 1.00 96.81 95 ALA A CA 1
ATOM 773 C C . ALA A 1 95 ? -7.365 -6.982 24.259 1.00 96.81 95 ALA A C 1
ATOM 775 O O . ALA A 1 95 ? -7.795 -6.162 25.065 1.00 96.81 95 ALA A O 1
ATOM 776 N N . GLY A 1 96 ? -8.077 -8.041 23.856 1.00 96.44 96 GLY A N 1
ATOM 777 C CA . GLY A 1 96 ? -9.441 -8.322 24.305 1.00 96.44 96 GLY A CA 1
ATOM 778 C C . GLY A 1 96 ? -10.527 -7.701 23.426 1.00 96.44 96 GLY A C 1
ATOM 779 O O . GLY A 1 96 ? -11.585 -7.363 23.941 1.00 96.44 96 GLY A O 1
ATOM 780 N N . ALA A 1 97 ? -10.276 -7.533 22.122 1.00 97.88 97 ALA A N 1
ATOM 781 C CA . ALA A 1 97 ? -11.318 -7.139 21.174 1.00 97.88 97 ALA A CA 1
ATOM 782 C C . ALA A 1 97 ? -12.492 -8.133 21.197 1.00 97.88 97 ALA A C 1
ATOM 784 O O . ALA A 1 97 ? -12.288 -9.351 21.195 1.00 97.88 97 ALA A O 1
ATOM 785 N N . GLU A 1 98 ? -13.714 -7.614 21.169 1.00 97.81 98 GLU A N 1
ATOM 786 C CA . GLU A 1 98 ? -14.938 -8.415 21.179 1.00 97.81 98 GLU A CA 1
ATOM 787 C C . GLU A 1 98 ? -15.480 -8.612 19.757 1.00 97.81 98 GLU A C 1
ATOM 789 O O . GLU A 1 98 ? -15.150 -7.858 18.845 1.00 97.81 98 GLU A O 1
ATOM 794 N N . ASN A 1 99 ? -16.330 -9.624 19.550 1.00 96.94 99 ASN A N 1
ATOM 795 C CA . ASN A 1 99 ? -17.026 -9.876 18.276 1.00 96.94 99 ASN A CA 1
ATOM 796 C C . ASN A 1 99 ? -16.120 -9.855 17.027 1.00 96.94 99 ASN A C 1
ATOM 798 O O . ASN A 1 99 ? -16.517 -9.346 15.977 1.00 96.94 99 ASN A O 1
ATOM 802 N N . VAL A 1 100 ? -14.906 -10.402 17.143 1.00 97.69 100 VAL A N 1
ATOM 803 C CA . VAL A 1 100 ? -13.923 -10.419 16.053 1.00 97.69 100 VAL A CA 1
ATOM 804 C C . VAL A 1 100 ? -14.412 -11.304 14.900 1.00 97.69 100 VAL A C 1
ATOM 806 O O . VAL A 1 100 ? -14.690 -12.487 15.095 1.00 97.69 100 VAL A O 1
ATOM 809 N N . GLN A 1 101 ? -14.491 -10.739 13.696 1.00 97.31 101 GLN A N 1
ATOM 810 C CA . GLN A 1 101 ? -14.868 -11.415 12.453 1.00 97.31 101 GLN A CA 1
ATOM 811 C C . GLN A 1 101 ? -13.811 -11.144 11.382 1.00 97.31 101 GLN A C 1
ATOM 813 O O . GLN A 1 101 ? -13.465 -9.992 11.121 1.00 97.31 101 GLN A O 1
ATOM 818 N N . GLY A 1 102 ? -13.300 -12.204 10.759 1.00 94.38 102 GLY A N 1
ATOM 819 C CA . GLY A 1 102 ? -12.139 -12.138 9.873 1.00 94.38 102 GLY A CA 1
ATOM 820 C C . GLY A 1 102 ? -10.816 -12.437 10.598 1.00 94.38 102 GLY A C 1
ATOM 821 O O . GLY A 1 102 ? -10.829 -12.868 11.755 1.00 94.38 102 GLY A O 1
ATOM 822 N N . PRO A 1 103 ? -9.666 -12.251 9.927 1.00 94.69 103 PRO A N 1
ATOM 823 C CA . PRO A 1 103 ? -9.494 -11.502 8.680 1.00 94.69 103 PRO A CA 1
ATOM 824 C C . PRO A 1 103 ? -10.069 -12.235 7.468 1.00 94.69 103 PRO A C 1
ATOM 826 O O . PRO A 1 103 ? -9.907 -13.449 7.357 1.00 94.69 103 PRO A O 1
ATOM 829 N N . MET A 1 104 ? -10.751 -11.520 6.578 1.00 94.88 104 MET A N 1
ATOM 830 C CA . MET A 1 104 ? -11.439 -12.113 5.429 1.00 94.88 104 MET A CA 1
ATOM 831 C C . MET A 1 104 ? -11.529 -11.157 4.239 1.00 94.88 104 MET A C 1
ATOM 833 O O . MET A 1 104 ? -11.426 -9.939 4.390 1.00 94.88 104 MET A O 1
ATOM 837 N N . GLU A 1 105 ? -11.740 -11.732 3.055 1.00 91.69 105 GLU A N 1
ATOM 838 C CA . GLU A 1 105 ? -12.165 -10.978 1.873 1.00 91.69 105 GLU A CA 1
ATOM 839 C C . GLU A 1 105 ? -13.620 -10.542 2.051 1.00 91.69 105 GLU A C 1
ATOM 841 O O . GLU A 1 105 ? -14.454 -11.349 2.467 1.00 91.69 105 GLU A O 1
ATOM 846 N N . CYS A 1 106 ? -13.918 -9.291 1.708 1.00 91.12 106 CYS A N 1
ATOM 847 C CA . CYS A 1 106 ? -15.255 -8.706 1.797 1.00 91.12 106 CYS A CA 1
ATOM 848 C C . CYS A 1 106 ? -15.683 -8.197 0.404 1.00 91.12 106 CYS A C 1
ATOM 850 O O . CYS A 1 106 ? -15.694 -6.981 0.161 1.00 91.12 106 CYS A O 1
ATOM 852 N N . PRO A 1 107 ? -15.975 -9.111 -0.548 1.00 85.44 107 PRO A N 1
ATOM 853 C CA . PRO A 1 107 ? -16.299 -8.766 -1.935 1.00 85.44 107 PRO A CA 1
ATOM 854 C C . PRO A 1 107 ? -17.526 -7.851 -2.070 1.00 85.44 107 PRO A C 1
ATOM 856 O O . PRO A 1 107 ? -17.677 -7.177 -3.085 1.00 85.44 107 PRO A O 1
ATOM 859 N N . GLU A 1 108 ? -18.382 -7.791 -1.050 1.00 87.62 108 GLU A N 1
ATOM 860 C CA . GLU A 1 108 ? -19.529 -6.890 -0.961 1.00 87.62 108 GLU A CA 1
ATOM 861 C C . GLU A 1 108 ? -19.152 -5.399 -0.888 1.00 87.62 108 GLU A C 1
ATOM 863 O O . GLU A 1 108 ? -19.967 -4.557 -1.263 1.00 87.62 108 GLU A O 1
ATOM 868 N N . TYR A 1 109 ? -17.932 -5.065 -0.447 1.00 82.69 109 TYR A N 1
ATOM 869 C CA . TYR A 1 109 ? -17.399 -3.697 -0.483 1.00 82.69 109 TYR A CA 1
ATOM 870 C C . TYR A 1 109 ? -16.628 -3.445 -1.779 1.00 82.69 109 TYR A C 1
ATOM 872 O O . TYR A 1 109 ? -16.820 -2.429 -2.444 1.00 82.69 109 TYR A O 1
ATOM 880 N N . SER A 1 110 ? -15.731 -4.370 -2.122 1.00 78.81 110 SER A N 1
ATOM 881 C CA . SER A 1 110 ? -15.033 -4.455 -3.408 1.00 78.81 110 SER A CA 1
ATOM 882 C C . SER A 1 110 ? -14.306 -5.797 -3.491 1.00 78.81 110 SER A C 1
ATOM 884 O O . SER A 1 110 ? -13.951 -6.358 -2.455 1.00 78.81 110 SER A O 1
ATOM 886 N N . GLU A 1 111 ? -13.981 -6.269 -4.697 1.00 71.75 111 GLU A N 1
ATOM 887 C CA . GLU A 1 111 ? -13.217 -7.517 -4.912 1.00 71.75 111 GLU A CA 1
ATOM 888 C C . GLU A 1 111 ? -11.877 -7.573 -4.152 1.00 71.75 111 GLU A C 1
ATOM 890 O O . GLU A 1 111 ? -11.312 -8.644 -3.953 1.00 71.75 111 GLU A O 1
ATOM 895 N N . GLN A 1 112 ? -11.356 -6.415 -3.743 1.00 77.06 112 GLN A N 1
ATOM 896 C CA . GLN A 1 112 ? -10.024 -6.238 -3.172 1.00 77.06 112 GLN A CA 1
ATOM 897 C C . GLN A 1 112 ? -10.049 -5.798 -1.700 1.00 77.06 112 GLN A C 1
ATOM 899 O O . GLN A 1 112 ? -8.989 -5.500 -1.143 1.00 77.06 112 GLN A O 1
ATOM 904 N N . TYR A 1 113 ? -11.232 -5.742 -1.073 1.00 86.69 113 TYR A N 1
ATOM 905 C CA . TYR A 1 113 ? -11.386 -5.357 0.330 1.00 86.69 113 TYR A CA 1
ATOM 906 C C . TYR A 1 113 ? -11.037 -6.527 1.247 1.00 86.69 113 TYR A C 1
ATOM 908 O O . TYR A 1 113 ? -11.750 -7.529 1.280 1.00 86.69 113 TYR A O 1
ATOM 916 N N . PHE A 1 114 ? -9.965 -6.390 2.022 1.00 91.81 114 PHE A N 1
ATOM 917 C CA . PHE A 1 114 ? -9.574 -7.371 3.030 1.00 91.81 114 PHE A CA 1
ATOM 918 C C . PHE A 1 114 ? -9.590 -6.721 4.409 1.00 91.81 114 PHE A C 1
ATOM 920 O O . PHE A 1 114 ? -8.911 -5.714 4.622 1.00 91.81 114 PHE A O 1
ATOM 927 N N . ALA A 1 115 ? -10.357 -7.278 5.343 1.00 97.00 115 ALA A N 1
ATOM 928 C CA . ALA A 1 115 ? -10.618 -6.623 6.619 1.00 97.00 115 ALA A CA 1
ATOM 929 C C . ALA A 1 115 ? -10.785 -7.599 7.783 1.00 97.00 115 ALA A C 1
ATOM 931 O O . ALA A 1 115 ? -11.028 -8.793 7.606 1.00 97.00 115 ALA A O 1
ATOM 932 N N . VAL A 1 116 ? -10.670 -7.052 8.991 1.00 98.12 116 VAL A N 1
ATOM 933 C CA . VAL A 1 116 ? -11.167 -7.653 10.229 1.00 98.12 116 VAL A CA 1
ATOM 934 C C . VAL A 1 116 ? -12.095 -6.655 10.911 1.00 98.12 116 VAL A C 1
ATOM 936 O O . VAL A 1 116 ? -11.775 -5.470 11.032 1.00 98.12 116 VAL A O 1
ATOM 939 N N . PHE A 1 117 ? -13.237 -7.145 11.372 1.00 98.25 117 PHE A N 1
ATOM 940 C CA . PHE A 1 117 ? -14.254 -6.385 12.089 1.00 98.25 117 PHE A CA 1
ATOM 941 C C . PHE A 1 117 ? -14.228 -6.796 13.555 1.00 98.25 117 PHE A C 1
ATOM 943 O O . PHE A 1 117 ? -14.019 -7.967 13.860 1.00 98.25 117 PHE A O 1
ATOM 950 N N . PHE A 1 118 ? -14.429 -5.855 14.469 1.00 98.50 118 PHE A N 1
ATOM 951 C CA . PHE A 1 118 ? -14.405 -6.126 15.906 1.00 98.50 118 PHE A CA 1
ATOM 952 C C . PHE A 1 118 ? -15.112 -5.011 16.676 1.00 98.50 118 PHE A C 1
ATOM 954 O O . PHE A 1 118 ? -15.422 -3.963 16.112 1.00 98.50 118 PHE A O 1
ATOM 961 N N . ASN A 1 119 ? -15.331 -5.230 17.966 1.00 98.56 119 ASN A N 1
ATOM 962 C CA . ASN A 1 119 ? -15.808 -4.228 18.904 1.00 98.56 119 ASN A CA 1
ATOM 963 C C . ASN A 1 119 ? -14.730 -3.922 19.953 1.00 98.56 119 ASN A C 1
ATOM 965 O O . ASN A 1 119 ? -13.936 -4.795 20.319 1.00 98.56 119 ASN A O 1
ATOM 969 N N . ASP A 1 120 ? -14.714 -2.686 20.451 1.00 98.19 120 ASP A N 1
ATOM 970 C CA . ASP A 1 120 ? -13.970 -2.345 21.668 1.00 98.19 120 ASP A CA 1
ATOM 971 C C . ASP A 1 120 ? -14.685 -2.879 22.935 1.00 98.19 120 ASP A C 1
ATOM 973 O O . ASP A 1 120 ? -15.818 -3.360 22.844 1.00 98.19 120 ASP A O 1
ATOM 977 N N . PRO A 1 121 ? -14.081 -2.757 24.135 1.00 98.00 121 PRO A N 1
ATOM 978 C CA . PRO A 1 121 ? -14.710 -3.187 25.392 1.00 98.00 121 PRO A CA 1
ATOM 979 C C . PRO A 1 121 ? -15.992 -2.432 25.786 1.00 98.00 121 PRO A C 1
ATOM 981 O O . PRO A 1 121 ? -16.648 -2.794 26.756 1.00 98.00 121 PRO A O 1
ATOM 984 N N . SER A 1 122 ? -16.326 -1.336 25.098 1.00 98.00 122 SER A N 1
ATOM 985 C CA . SER A 1 122 ? -17.586 -0.593 25.264 1.00 98.00 122 SER A CA 1
ATOM 986 C C . SER A 1 122 ? -18.606 -0.940 24.168 1.00 98.00 122 SER A C 1
ATOM 988 O O . SER A 1 122 ? -19.664 -0.318 24.073 1.00 98.00 122 SER A O 1
ATOM 990 N N . GLY A 1 123 ? -18.299 -1.935 23.330 1.00 98.06 123 GLY A N 1
ATOM 991 C CA . GLY A 1 123 ? -19.134 -2.414 22.237 1.00 98.06 123 GLY A CA 1
ATOM 992 C C . GLY A 1 123 ? -19.145 -1.524 20.988 1.00 98.06 123 GLY A C 1
ATOM 993 O O . GLY A 1 123 ? -19.938 -1.788 20.085 1.00 98.06 123 GLY A O 1
ATOM 994 N N . ASN A 1 124 ? -18.303 -0.488 20.906 1.00 98.38 124 ASN A N 1
ATOM 995 C CA . ASN A 1 124 ? -18.193 0.369 19.724 1.00 98.38 124 ASN A CA 1
ATOM 996 C C . ASN A 1 124 ? -17.619 -0.441 18.547 1.00 98.38 124 ASN A C 1
ATOM 998 O O . ASN A 1 124 ? -16.567 -1.065 18.718 1.00 98.38 124 ASN A O 1
ATOM 1002 N N . PRO A 1 125 ? -18.260 -0.442 17.364 1.00 98.38 125 PRO A N 1
ATOM 1003 C CA . PRO A 1 125 ? -17.803 -1.250 16.244 1.00 98.38 125 PRO A CA 1
ATOM 1004 C C . PRO A 1 125 ? -16.672 -0.569 15.462 1.00 98.38 125 PRO A C 1
ATOM 1006 O O . PRO A 1 125 ? -16.730 0.609 15.104 1.00 98.38 125 PRO A O 1
ATOM 1009 N N . TYR A 1 126 ? -15.669 -1.366 15.113 1.00 98.50 126 TYR A N 1
ATOM 1010 C CA . TYR A 1 126 ? -14.494 -0.972 14.345 1.00 98.50 126 TYR A CA 1
ATOM 1011 C C . TYR A 1 126 ? -14.200 -1.971 13.232 1.00 98.50 126 TYR A C 1
ATOM 1013 O O . TYR A 1 126 ? -14.661 -3.116 13.238 1.00 98.50 126 TYR A O 1
ATOM 1021 N N . GLU A 1 127 ? -13.402 -1.539 12.270 1.00 97.94 127 GLU A N 1
ATOM 1022 C CA . GLU A 1 127 ? -12.692 -2.435 11.367 1.00 97.94 127 GLU A CA 1
ATOM 1023 C C . GLU A 1 127 ? -11.291 -1.898 11.088 1.00 97.94 127 GLU A C 1
ATOM 1025 O O . GLU A 1 127 ? -11.053 -0.686 11.108 1.00 97.94 127 GLU A O 1
ATOM 1030 N N . VAL A 1 128 ? -10.360 -2.808 10.819 1.00 97.62 128 VAL A N 1
ATOM 1031 C CA . VAL A 1 128 ? -9.134 -2.453 10.105 1.00 97.62 128 VAL A CA 1
ATOM 1032 C C . VAL A 1 128 ? -9.144 -3.160 8.762 1.00 97.62 128 VAL A C 1
ATOM 1034 O O . VAL A 1 128 ? -9.447 -4.352 8.683 1.00 97.62 128 VAL A O 1
ATOM 1037 N N . CYS A 1 129 ? -8.847 -2.416 7.706 1.00 95.56 129 CYS A N 1
ATOM 1038 C CA . CYS A 1 129 ? -9.005 -2.877 6.336 1.00 95.56 129 CYS A CA 1
ATOM 1039 C C . CYS A 1 129 ? -7.815 -2.471 5.477 1.00 95.56 129 CYS A C 1
ATOM 1041 O O . CYS A 1 129 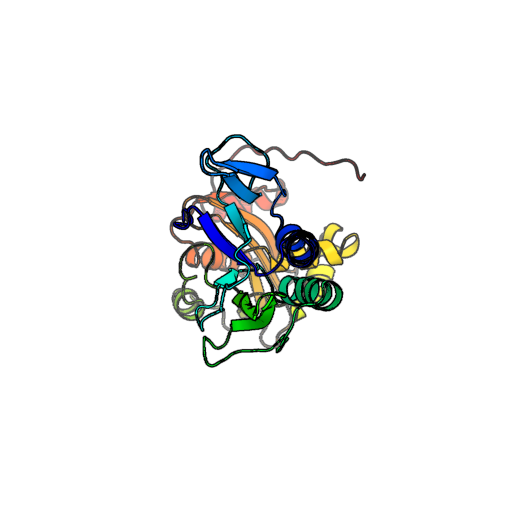? -7.113 -1.510 5.770 1.00 95.56 129 CYS A O 1
ATOM 1043 N N . CYS A 1 130 ? -7.604 -3.181 4.382 1.00 88.38 130 CYS A N 1
ATOM 1044 C CA . CYS A 1 130 ? -6.788 -2.709 3.279 1.00 88.38 130 CYS A CA 1
ATOM 1045 C C . CYS A 1 130 ? -7.532 -2.960 1.973 1.00 88.38 130 CYS A C 1
ATOM 1047 O O . CYS A 1 130 ? -8.284 -3.929 1.848 1.00 88.38 130 CYS A O 1
ATOM 1049 N N . HIS A 1 131 ? -7.252 -2.121 0.986 1.00 79.38 131 HIS A N 1
ATOM 1050 C CA . HIS A 1 131 ? -7.524 -2.451 -0.402 1.00 79.38 131 HIS A CA 1
ATOM 1051 C C . HIS A 1 131 ? -6.224 -3.010 -0.973 1.00 79.38 131 HIS A C 1
ATOM 1053 O O . HIS A 1 131 ? -5.165 -2.417 -0.748 1.00 79.38 131 HIS A O 1
ATOM 1059 N N . LEU A 1 132 ? -6.272 -4.130 -1.699 1.00 60.97 132 LEU A N 1
ATOM 1060 C CA . LEU A 1 132 ? -5.178 -4.423 -2.628 1.00 60.97 132 LEU A CA 1
ATOM 1061 C C . LEU A 1 132 ? -5.045 -3.195 -3.549 1.00 60.97 132 LEU A C 1
ATOM 1063 O O . LEU A 1 132 ? -6.037 -2.678 -4.046 1.00 60.97 132 LEU A O 1
ATOM 1067 N N . GLU A 1 133 ? -3.854 -2.616 -3.627 1.00 47.69 133 GLU A N 1
ATOM 1068 C CA . GLU A 1 133 ? -3.648 -1.224 -4.030 1.00 47.69 133 GLU A CA 1
ATOM 1069 C C . GLU A 1 133 ? -4.310 -0.801 -5.360 1.00 47.69 133 GLU A C 1
ATOM 1071 O O . GLU A 1 133 ? -3.829 -1.128 -6.453 1.00 47.69 133 GLU A O 1
ATOM 1076 N N . ARG A 1 134 ? -5.288 0.109 -5.263 1.00 46.53 134 ARG A N 1
ATOM 1077 C CA . ARG A 1 134 ? -5.491 1.169 -6.267 1.00 46.53 134 ARG A CA 1
ATOM 1078 C C . ARG A 1 134 ? -5.420 2.608 -5.734 1.00 46.53 134 ARG A C 1
ATOM 1080 O O . ARG A 1 134 ? -5.222 3.492 -6.556 1.00 46.53 134 ARG A O 1
ATOM 1087 N N . ASP A 1 135 ? -5.450 2.865 -4.419 1.00 43.41 135 ASP A N 1
ATOM 1088 C CA . ASP A 1 135 ? -5.950 4.169 -3.928 1.00 43.41 135 ASP A CA 1
ATOM 1089 C C . ASP A 1 135 ? -5.095 4.925 -2.886 1.00 43.41 135 ASP A C 1
ATOM 1091 O O . ASP A 1 135 ? -5.630 5.498 -1.939 1.00 43.41 135 ASP A O 1
ATOM 1095 N N . ALA A 1 136 ? -3.773 5.026 -3.057 1.00 40.22 136 ALA A N 1
ATOM 1096 C CA . ALA A 1 136 ? -2.999 6.043 -2.315 1.00 40.22 136 ALA A CA 1
ATOM 1097 C C . ALA A 1 136 ? -2.703 7.319 -3.134 1.00 40.22 136 ALA A C 1
ATOM 1099 O O . ALA A 1 136 ? -2.394 8.365 -2.558 1.00 40.22 136 ALA A O 1
ATOM 1100 N N . LEU A 1 137 ? -2.833 7.279 -4.465 1.00 42.75 137 LEU A N 1
ATOM 1101 C CA . LEU A 1 137 ? -2.389 8.345 -5.369 1.00 42.75 137 LEU A CA 1
ATOM 1102 C C . LEU A 1 137 ? -3.245 8.388 -6.654 1.00 42.75 137 LEU A C 1
ATOM 1104 O O . LEU A 1 137 ? -2.775 8.081 -7.742 1.00 42.75 137 LEU A O 1
ATOM 1108 N N . GLY A 1 138 ? -4.529 8.739 -6.521 1.00 47.28 138 GLY A N 1
ATOM 1109 C CA . GLY A 1 138 ? -5.484 8.688 -7.637 1.00 47.28 138 GLY A CA 1
ATOM 1110 C C . GLY A 1 138 ? -5.766 7.253 -8.093 1.00 47.28 138 GLY A C 1
ATOM 1111 O O . GLY A 1 138 ? -5.012 6.333 -7.790 1.00 47.28 138 GLY A O 1
ATOM 1112 N N . SER A 1 139 ? -6.867 7.039 -8.809 1.00 54.41 139 SER A N 1
ATOM 1113 C CA . SER A 1 139 ? -7.123 5.737 -9.423 1.00 54.41 139 SER A CA 1
ATOM 1114 C C . SER A 1 139 ? -5.957 5.412 -10.359 1.00 54.41 139 SER A C 1
ATOM 1116 O O . SER A 1 139 ? -5.787 6.108 -11.368 1.00 54.41 139 SER A O 1
ATOM 1118 N N . ARG A 1 140 ? -5.150 4.389 -10.034 1.00 65.94 140 ARG A N 1
ATOM 1119 C CA . ARG A 1 140 ? -4.129 3.867 -10.959 1.00 65.94 140 ARG A CA 1
ATOM 1120 C C . ARG A 1 140 ? -4.768 3.688 -12.341 1.00 65.94 140 ARG A C 1
ATOM 1122 O O . ARG A 1 140 ? -5.896 3.181 -12.408 1.00 65.94 140 ARG A O 1
ATOM 1129 N N . PRO A 1 141 ? -4.107 4.115 -13.429 1.00 69.94 141 PRO A N 1
ATOM 1130 C CA . PRO A 1 141 ? -4.687 3.972 -14.751 1.00 69.94 141 PRO A CA 1
ATOM 1131 C C . PRO A 1 141 ? -4.940 2.500 -15.056 1.00 69.94 141 PRO A C 1
ATOM 1133 O O . PRO A 1 141 ? -4.245 1.611 -14.562 1.00 69.94 141 PRO A O 1
ATOM 1136 N N . ASP A 1 142 ? -5.958 2.262 -15.872 1.00 80.75 142 ASP A N 1
ATOM 1137 C CA . ASP A 1 142 ? -6.253 0.937 -16.390 1.00 80.75 142 ASP A CA 1
ATOM 1138 C C . ASP A 1 142 ? -5.041 0.420 -17.178 1.00 80.75 142 ASP A C 1
ATOM 1140 O O . ASP A 1 142 ? -4.676 0.972 -18.219 1.00 80.75 142 ASP A O 1
ATOM 1144 N N . PHE A 1 143 ? -4.389 -0.603 -16.624 1.00 84.12 143 PHE A N 1
ATOM 1145 C CA . PHE A 1 143 ? -3.152 -1.164 -17.147 1.00 84.12 143 PHE A CA 1
ATOM 1146 C C . PHE A 1 143 ? -3.344 -1.689 -18.570 1.00 84.12 143 PHE A C 1
ATOM 1148 O O . PHE A 1 143 ? -2.550 -1.349 -19.443 1.00 84.12 143 PHE A O 1
ATOM 1155 N N . ASP A 1 144 ? -4.431 -2.414 -18.837 1.00 85.19 144 ASP A N 1
ATOM 1156 C CA . ASP A 1 144 ? -4.705 -2.977 -20.161 1.00 85.19 144 ASP A CA 1
ATOM 1157 C C . ASP A 1 144 ? -4.984 -1.867 -21.178 1.00 85.19 144 ASP A C 1
ATOM 1159 O O . ASP A 1 144 ? -4.476 -1.893 -22.302 1.00 85.19 144 ASP A O 1
ATOM 1163 N N . ALA A 1 145 ? -5.710 -0.824 -20.764 1.00 85.75 145 ALA A N 1
ATOM 1164 C CA . ALA A 1 145 ? -5.942 0.352 -21.600 1.00 85.75 145 ALA A CA 1
ATOM 1165 C C . ALA A 1 145 ? -4.660 1.156 -21.883 1.00 85.75 145 ALA A C 1
ATOM 1167 O O . ALA A 1 145 ? -4.586 1.862 -22.893 1.00 85.75 145 ALA A O 1
ATOM 1168 N N . VAL A 1 146 ? -3.663 1.094 -20.996 1.00 91.56 146 VAL A N 1
AT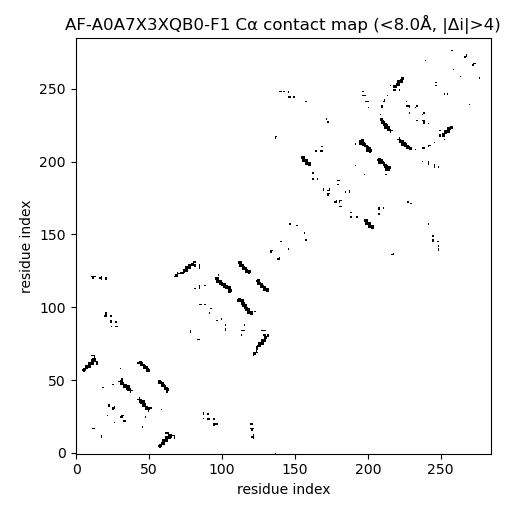OM 1169 C CA . VAL A 1 146 ? -2.333 1.672 -21.226 1.00 91.56 146 VAL A CA 1
ATOM 1170 C C . VAL A 1 146 ? -1.528 0.783 -22.169 1.00 91.56 146 VAL A C 1
ATOM 1172 O O . VAL A 1 146 ? -1.003 1.302 -23.151 1.00 91.56 146 VAL A O 1
ATOM 1175 N N . LEU A 1 147 ? -1.484 -0.535 -21.943 1.00 91.50 147 LEU A N 1
ATOM 1176 C CA . LEU A 1 147 ? -0.776 -1.480 -22.812 1.00 91.50 147 LEU A CA 1
ATOM 1177 C C . LEU A 1 147 ? -1.282 -1.437 -24.257 1.00 91.50 147 LEU A C 1
ATOM 1179 O O . LEU A 1 147 ? -0.475 -1.488 -25.179 1.00 91.50 147 LEU A O 1
ATOM 1183 N N . ALA A 1 148 ? -2.591 -1.265 -24.460 1.00 92.00 148 ALA A N 1
ATOM 1184 C CA . ALA A 1 148 ? -3.207 -1.163 -25.784 1.00 92.00 148 ALA A CA 1
ATOM 1185 C C . ALA A 1 148 ? -2.710 0.030 -26.630 1.00 92.00 148 ALA A C 1
ATOM 1187 O O . ALA A 1 148 ? -3.008 0.100 -27.820 1.00 92.00 148 ALA A O 1
ATOM 1188 N N . ARG A 1 149 ? -1.974 0.980 -26.036 1.00 93.25 149 ARG A N 1
ATOM 1189 C CA . ARG A 1 149 ? -1.386 2.141 -26.730 1.00 93.25 149 ARG A CA 1
ATOM 1190 C C . ARG A 1 149 ? -0.005 1.854 -27.317 1.00 93.25 149 ARG A C 1
ATOM 1192 O O . ARG A 1 149 ? 0.525 2.710 -28.020 1.00 93.25 149 ARG A O 1
ATOM 1199 N N . PHE A 1 150 ? 0.583 0.704 -26.997 1.00 92.62 150 PHE A N 1
ATOM 1200 C CA . PHE A 1 150 ? 1.935 0.339 -27.401 1.00 92.62 150 PHE A CA 1
ATOM 1201 C C . PHE A 1 150 ? 1.914 -0.825 -28.388 1.00 92.62 150 PHE A C 1
ATOM 1203 O O . PHE A 1 150 ? 1.171 -1.793 -28.220 1.00 92.62 150 PHE A O 1
ATOM 1210 N N . ASP A 1 151 ? 2.787 -0.753 -29.391 1.00 89.75 151 ASP A N 1
ATOM 1211 C CA . ASP A 1 151 ? 3.014 -1.858 -30.316 1.00 89.75 151 ASP A CA 1
ATOM 1212 C C . ASP A 1 151 ? 3.791 -2.972 -29.605 1.00 89.75 151 ASP A C 1
ATOM 1214 O O . ASP A 1 151 ? 5.000 -2.875 -29.368 1.00 89.75 151 ASP A O 1
ATOM 1218 N N . MET A 1 152 ? 3.080 -4.039 -29.243 1.00 87.94 152 MET A N 1
ATOM 1219 C CA . MET A 1 152 ? 3.668 -5.176 -28.543 1.00 87.94 152 MET A CA 1
ATOM 1220 C C . MET A 1 152 ? 4.399 -6.116 -29.512 1.00 87.94 152 MET A C 1
ATOM 1222 O O . MET A 1 152 ? 3.819 -6.543 -30.515 1.00 87.94 152 MET A O 1
ATOM 1226 N N . PRO A 1 153 ? 5.655 -6.501 -29.225 1.00 87.38 153 PRO A N 1
ATOM 1227 C CA . PRO A 1 153 ? 6.358 -7.493 -30.028 1.00 87.38 153 PRO A CA 1
ATOM 1228 C C . PRO A 1 153 ? 5.682 -8.865 -29.900 1.00 87.38 153 PRO A C 1
ATOM 1230 O O . PRO A 1 153 ? 5.432 -9.332 -28.797 1.00 87.38 153 PRO A O 1
ATOM 1233 N N . ALA A 1 154 ? 5.460 -9.563 -31.018 1.00 85.94 154 ALA A N 1
ATOM 1234 C CA . ALA A 1 154 ? 4.725 -10.838 -31.037 1.00 85.94 154 ALA A CA 1
ATOM 1235 C C . ALA A 1 154 ? 5.318 -11.939 -30.130 1.00 85.94 154 ALA A C 1
ATOM 1237 O O . ALA A 1 154 ? 4.603 -12.840 -29.700 1.00 85.94 154 ALA A O 1
ATOM 1238 N N . SER A 1 155 ? 6.623 -11.877 -29.850 1.00 93.00 155 SER A N 1
ATOM 1239 C CA . SER A 1 155 ? 7.337 -12.884 -29.057 1.00 93.00 155 SER A CA 1
ATOM 1240 C C . SER A 1 155 ? 7.357 -12.605 -27.550 1.00 93.00 155 SER A C 1
ATOM 1242 O O . SER A 1 155 ? 7.867 -13.441 -26.801 1.00 93.00 155 SER A O 1
ATOM 1244 N N . PHE A 1 156 ? 6.851 -11.452 -27.097 1.00 94.62 156 PHE A N 1
ATOM 1245 C CA . PHE A 1 156 ? 6.910 -11.052 -25.690 1.00 94.62 156 PHE A CA 1
ATOM 1246 C C . PHE A 1 156 ? 5.635 -10.337 -25.239 1.00 94.62 156 PHE A C 1
ATOM 1248 O O . PHE A 1 156 ? 4.889 -9.785 -26.039 1.00 94.62 156 PHE A O 1
ATOM 1255 N N . SER A 1 157 ? 5.409 -10.296 -23.930 1.00 94.31 157 SER A N 1
ATOM 1256 C CA . SER A 1 157 ? 4.370 -9.463 -23.322 1.00 94.31 157 SER A CA 1
ATOM 1257 C C . SER A 1 157 ? 4.914 -8.705 -22.118 1.00 94.31 157 SER A C 1
ATOM 1259 O O . SER A 1 157 ? 5.833 -9.177 -21.445 1.00 94.31 157 SER A O 1
ATOM 1261 N N . ILE A 1 158 ? 4.346 -7.526 -21.860 1.00 96.69 158 ILE A N 1
ATOM 1262 C CA . ILE A 1 158 ? 4.572 -6.769 -20.628 1.00 96.69 158 ILE A CA 1
ATOM 1263 C C . ILE A 1 158 ? 3.411 -7.047 -19.681 1.00 96.69 158 ILE A C 1
ATOM 1265 O O . ILE A 1 158 ? 2.253 -6.986 -20.084 1.00 96.69 158 ILE A O 1
ATOM 1269 N N . GLN A 1 159 ? 3.723 -7.345 -18.426 1.00 94.12 159 GLN A N 1
ATOM 1270 C CA . GLN A 1 159 ? 2.736 -7.625 -17.389 1.00 94.12 159 GLN A CA 1
ATOM 1271 C C . GLN A 1 159 ? 3.049 -6.819 -16.133 1.00 94.12 159 GLN A C 1
ATOM 1273 O O . GLN A 1 159 ? 4.200 -6.442 -15.888 1.00 94.12 159 GLN A O 1
ATOM 1278 N N . ALA A 1 160 ? 2.025 -6.581 -15.315 1.00 89.94 160 ALA A N 1
ATOM 1279 C CA . ALA A 1 160 ? 2.240 -6.142 -13.948 1.00 89.94 160 ALA A CA 1
ATOM 1280 C C . ALA A 1 160 ? 3.025 -7.220 -13.186 1.00 89.94 160 ALA A C 1
ATOM 1282 O O . ALA A 1 160 ? 2.802 -8.422 -13.356 1.00 89.94 160 ALA A O 1
ATOM 1283 N N . TRP A 1 161 ? 3.961 -6.784 -12.352 1.00 93.00 161 TRP A N 1
ATOM 1284 C CA . TRP A 1 161 ? 4.698 -7.679 -11.471 1.00 93.00 161 TRP A CA 1
ATOM 1285 C C . TRP A 1 161 ? 3.760 -8.432 -10.504 1.00 93.00 161 TRP A C 1
ATOM 1287 O O . TRP A 1 161 ? 2.733 -7.912 -10.068 1.00 93.00 161 TRP A O 1
ATOM 1297 N N . SER A 1 162 ? 4.153 -9.649 -10.118 1.00 84.94 162 SER A N 1
ATOM 1298 C CA . SER A 1 162 ? 3.563 -10.385 -8.996 1.00 84.94 162 SER A CA 1
ATOM 1299 C C . SER A 1 162 ? 4.649 -11.174 -8.253 1.00 84.94 162 SER A C 1
ATOM 1301 O O . SER A 1 162 ? 5.657 -11.523 -8.876 1.00 84.94 162 SER A O 1
ATOM 1303 N N . PRO A 1 163 ? 4.446 -11.533 -6.969 1.00 83.75 163 PRO A N 1
ATOM 1304 C CA . PRO A 1 163 ? 5.429 -12.288 -6.184 1.00 83.75 163 PRO A CA 1
ATOM 1305 C C . PRO A 1 163 ? 5.911 -13.600 -6.824 1.00 83.75 163 PRO A C 1
ATOM 1307 O O . PRO A 1 163 ? 7.019 -14.043 -6.541 1.00 83.75 163 PRO A O 1
ATOM 1310 N N . ASN A 1 164 ? 5.135 -14.198 -7.734 1.00 88.44 164 ASN A N 1
ATOM 1311 C CA . ASN A 1 164 ? 5.523 -15.421 -8.448 1.00 88.44 164 ASN A CA 1
ATOM 1312 C C . ASN A 1 164 ? 6.765 -15.239 -9.336 1.00 88.44 164 ASN A C 1
ATOM 1314 O O . ASN A 1 164 ? 7.431 -16.216 -9.668 1.00 88.44 164 ASN A O 1
ATOM 1318 N N . TYR A 1 165 ? 7.087 -14.004 -9.722 1.00 93.12 165 TYR A N 1
ATOM 1319 C CA . TYR A 1 165 ? 8.278 -13.698 -10.508 1.00 93.12 165 TYR A CA 1
ATOM 1320 C C . TYR A 1 165 ? 9.521 -13.449 -9.638 1.00 93.12 165 TYR A C 1
ATOM 1322 O O . TYR A 1 165 ? 10.604 -13.269 -10.191 1.00 93.12 165 TYR A O 1
ATOM 1330 N N . PHE A 1 166 ? 9.403 -13.431 -8.301 1.00 94.62 166 PHE A N 1
ATOM 1331 C CA . PHE A 1 166 ? 10.480 -12.985 -7.406 1.00 94.62 166 PHE A CA 1
ATOM 1332 C C . PHE A 1 166 ? 11.768 -13.769 -7.577 1.00 94.62 166 PHE A C 1
ATOM 1334 O O . PHE A 1 166 ? 12.826 -13.176 -7.777 1.00 94.62 166 PHE A O 1
ATOM 1341 N N . ASP A 1 167 ? 11.669 -15.093 -7.592 1.00 94.62 167 ASP A N 1
ATOM 1342 C CA . ASP A 1 167 ? 12.838 -15.954 -7.731 1.00 94.62 167 ASP A CA 1
ATOM 1343 C C . ASP A 1 167 ? 13.537 -15.737 -9.082 1.00 94.62 167 ASP A C 1
ATOM 1345 O O . ASP A 1 167 ? 14.765 -15.694 -9.150 1.00 94.62 167 ASP A O 1
ATOM 1349 N N . ALA A 1 168 ? 12.769 -15.512 -10.155 1.00 95.69 168 ALA A N 1
ATOM 1350 C CA . ALA A 1 168 ? 13.316 -15.219 -11.479 1.00 95.69 168 ALA A CA 1
ATOM 1351 C C . ALA A 1 168 ? 14.001 -13.843 -11.538 1.00 95.69 168 ALA A C 1
ATOM 1353 O O . ALA A 1 168 ? 15.046 -13.704 -12.172 1.00 95.69 168 ALA A O 1
ATOM 1354 N N . ILE A 1 169 ? 13.451 -12.838 -10.852 1.00 96.38 169 ILE A N 1
ATOM 1355 C CA . ILE A 1 169 ? 14.066 -11.510 -10.729 1.00 96.38 169 ILE A CA 1
ATOM 1356 C C . ILE A 1 169 ? 15.362 -11.579 -9.923 1.00 96.38 169 ILE A C 1
ATOM 1358 O O . ILE A 1 169 ? 16.362 -10.993 -10.342 1.00 96.38 169 ILE A O 1
ATOM 1362 N N . CYS A 1 170 ? 15.378 -12.320 -8.812 1.00 95.50 170 CYS A N 1
ATOM 1363 C CA . CYS A 1 170 ? 16.583 -12.564 -8.022 1.00 95.50 170 CYS A CA 1
ATOM 1364 C C . CYS A 1 170 ? 17.664 -13.255 -8.862 1.00 95.50 170 CYS A C 1
ATOM 1366 O O . CYS A 1 170 ? 18.803 -12.787 -8.897 1.00 95.50 170 CYS A O 1
ATOM 1368 N N . ALA A 1 171 ? 17.299 -14.313 -9.592 1.00 95.00 171 ALA A N 1
ATOM 1369 C CA . ALA A 1 171 ? 18.219 -15.034 -10.466 1.00 95.00 171 ALA A CA 1
ATOM 1370 C C . ALA A 1 171 ? 18.794 -14.127 -11.566 1.00 95.00 171 ALA A C 1
ATOM 1372 O O . ALA A 1 171 ? 20.009 -14.086 -11.758 1.00 95.00 171 ALA A O 1
ATOM 1373 N N . LEU A 1 172 ? 17.944 -13.355 -12.250 1.00 96.12 172 LEU A N 1
ATOM 1374 C CA . LEU A 1 172 ? 18.378 -12.443 -13.307 1.00 96.12 172 LEU A CA 1
ATOM 1375 C C . LEU A 1 172 ? 19.261 -11.303 -12.769 1.00 96.12 172 LEU A C 1
ATOM 1377 O O . LEU A 1 172 ? 20.261 -10.958 -13.391 1.00 96.12 172 LEU A O 1
ATOM 1381 N N . SER A 1 173 ? 18.933 -10.756 -11.597 1.00 95.31 173 SER A N 1
ATOM 1382 C CA . SER A 1 173 ? 19.737 -9.720 -10.932 1.00 95.31 173 SER A CA 1
ATOM 1383 C C . SER A 1 173 ? 21.129 -10.234 -10.549 1.00 95.31 173 SER A C 1
ATOM 1385 O O . SER A 1 173 ? 22.122 -9.534 -10.746 1.00 95.31 173 SER A O 1
ATOM 1387 N N . SER A 1 174 ? 21.221 -11.473 -10.052 1.00 94.38 174 SER A N 1
ATOM 1388 C CA . SER A 1 174 ? 22.495 -12.092 -9.658 1.00 94.38 174 SER A CA 1
ATOM 1389 C C . SER A 1 174 ? 23.446 -12.263 -10.853 1.00 94.38 174 SER A C 1
ATOM 1391 O O . SER A 1 174 ? 24.641 -11.993 -10.729 1.00 94.38 174 SER A O 1
ATOM 1393 N N . VAL A 1 175 ? 22.921 -12.582 -12.047 1.00 93.31 175 VAL A N 1
ATOM 1394 C CA . VAL A 1 175 ? 23.716 -12.663 -13.294 1.00 93.31 175 VAL A CA 1
ATOM 1395 C C . VAL A 1 175 ? 24.396 -11.330 -13.645 1.00 93.31 175 VAL A C 1
ATOM 1397 O O . VAL A 1 175 ? 25.513 -11.335 -14.155 1.00 93.31 175 VAL A O 1
ATOM 1400 N N . GLU A 1 176 ? 23.778 -10.192 -13.324 1.00 89.44 176 GLU A N 1
ATOM 1401 C CA . GLU A 1 176 ? 24.356 -8.851 -13.529 1.00 89.44 176 GLU A CA 1
ATOM 1402 C C . GLU A 1 176 ? 25.214 -8.366 -12.348 1.00 89.44 176 GLU A C 1
ATOM 1404 O O . GLU A 1 176 ? 25.634 -7.208 -12.299 1.00 89.44 176 GLU A O 1
ATOM 1409 N N . GLY A 1 177 ? 25.454 -9.224 -11.352 1.00 90.75 177 GLY A N 1
ATOM 1410 C CA . GLY A 1 177 ? 26.189 -8.871 -10.140 1.00 90.75 177 GLY A CA 1
ATOM 1411 C C . GLY A 1 177 ? 25.408 -7.967 -9.179 1.00 90.75 177 GLY A C 1
ATOM 1412 O O . GLY A 1 177 ? 25.999 -7.373 -8.273 1.00 90.75 177 GLY A O 1
ATOM 1413 N N . TRP A 1 178 ? 24.088 -7.840 -9.341 1.00 91.56 178 TRP A N 1
ATOM 1414 C CA . TRP A 1 178 ? 23.233 -7.107 -8.408 1.00 91.56 178 TRP A CA 1
ATOM 1415 C C . TRP A 1 178 ? 22.874 -8.020 -7.236 1.00 91.56 178 TRP A C 1
ATOM 1417 O O . TRP A 1 178 ? 21.895 -8.757 -7.264 1.00 91.56 178 TRP A O 1
ATOM 1427 N N . THR A 1 179 ? 23.681 -7.965 -6.178 1.00 88.94 179 THR A N 1
ATOM 1428 C CA . THR A 1 179 ? 23.619 -8.922 -5.060 1.00 88.94 179 THR A CA 1
ATOM 1429 C C . THR A 1 179 ? 22.559 -8.610 -4.001 1.00 88.94 179 THR A C 1
ATOM 1431 O O . THR A 1 179 ? 22.292 -9.443 -3.141 1.00 88.94 179 THR A O 1
ATOM 1434 N N . THR A 1 180 ? 21.934 -7.427 -4.023 1.00 90.12 180 THR A N 1
ATOM 1435 C CA . THR A 1 180 ? 20.979 -7.022 -2.967 1.00 90.12 180 THR A CA 1
ATOM 1436 C C . THR A 1 180 ? 19.770 -7.962 -2.844 1.00 90.12 180 THR A C 1
ATOM 1438 O O . THR A 1 180 ? 19.480 -8.354 -1.712 1.00 90.12 180 THR A O 1
ATOM 1441 N N . PRO A 1 181 ? 19.108 -8.386 -3.941 1.00 91.00 181 PRO A N 1
ATOM 1442 C CA . PRO A 1 181 ? 18.004 -9.345 -3.869 1.00 91.00 181 PRO A CA 1
ATOM 1443 C C . PRO A 1 181 ? 18.378 -10.675 -3.209 1.00 91.00 181 PRO A C 1
ATOM 1445 O O . PRO A 1 181 ? 17.602 -11.211 -2.425 1.00 91.00 181 PRO A O 1
ATOM 1448 N N . GLU A 1 182 ? 19.587 -11.176 -3.471 1.00 89.50 182 GLU A N 1
ATOM 1449 C CA . GLU A 1 182 ? 20.088 -12.434 -2.908 1.00 89.50 182 GLU A CA 1
ATOM 1450 C C . GLU A 1 182 ? 20.490 -12.289 -1.432 1.00 89.50 182 GLU A C 1
ATOM 1452 O O . GLU A 1 182 ? 20.173 -13.144 -0.607 1.00 89.50 182 GLU A O 1
ATOM 1457 N N . LEU A 1 183 ? 21.150 -11.182 -1.075 1.00 91.06 183 LEU A N 1
ATOM 1458 C CA . LEU A 1 183 ? 21.614 -10.920 0.291 1.00 91.06 183 LEU A CA 1
ATOM 1459 C C . LEU A 1 183 ? 20.480 -10.514 1.243 1.00 91.06 183 LEU A C 1
ATOM 1461 O O . LEU A 1 183 ? 20.581 -10.735 2.450 1.00 91.06 183 LEU A O 1
ATOM 1465 N N . ARG A 1 184 ? 19.420 -9.884 0.723 1.00 91.25 184 ARG A N 1
ATOM 1466 C CA . ARG A 1 184 ? 18.295 -9.328 1.495 1.00 91.25 184 ARG A CA 1
ATOM 1467 C C . ARG A 1 184 ? 16.946 -9.666 0.846 1.00 91.25 184 ARG A C 1
ATOM 1469 O O . ARG A 1 184 ? 16.207 -8.756 0.456 1.00 91.25 184 ARG A O 1
ATOM 1476 N N . PRO A 1 185 ? 16.591 -10.955 0.705 1.00 88.94 185 PRO A N 1
ATOM 1477 C CA . PRO A 1 185 ? 15.425 -11.368 -0.074 1.00 88.94 185 PRO A CA 1
ATOM 1478 C C . PRO A 1 185 ? 14.106 -10.903 0.549 1.00 88.94 185 PRO A C 1
ATOM 1480 O O . PRO A 1 185 ? 13.201 -10.489 -0.167 1.00 88.94 185 PRO A O 1
ATOM 1483 N N . LYS A 1 186 ? 13.999 -10.890 1.884 1.00 84.81 186 LYS A N 1
ATOM 1484 C CA . LYS A 1 186 ? 12.781 -10.430 2.569 1.00 84.81 186 LYS A CA 1
ATOM 1485 C C . LYS A 1 186 ? 12.543 -8.941 2.342 1.00 84.81 186 LYS A C 1
ATOM 1487 O O . LYS A 1 186 ? 11.450 -8.548 1.955 1.00 84.81 186 LYS A O 1
ATOM 1492 N N . GLU A 1 187 ? 13.560 -8.112 2.554 1.00 89.94 187 GLU A N 1
ATOM 1493 C CA . GLU A 1 187 ? 13.435 -6.667 2.363 1.00 89.94 187 GLU A CA 1
ATOM 1494 C C . GLU A 1 187 ? 13.306 -6.287 0.894 1.00 89.94 187 GLU A C 1
ATOM 1496 O O . GLU A 1 187 ? 12.626 -5.315 0.583 1.00 89.94 187 GLU A O 1
ATOM 1501 N N . THR A 1 188 ? 13.909 -7.060 -0.008 1.00 92.25 188 THR A N 1
ATOM 1502 C CA . THR A 1 188 ? 13.740 -6.855 -1.447 1.00 92.25 188 THR A CA 1
ATOM 1503 C C . THR A 1 188 ? 12.312 -7.177 -1.871 1.00 92.25 188 THR A C 1
ATOM 1505 O O . THR A 1 188 ? 11.716 -6.373 -2.579 1.00 92.25 188 THR A O 1
ATOM 1508 N N . LEU A 1 189 ? 11.720 -8.279 -1.396 1.00 85.38 189 LEU A N 1
ATOM 1509 C CA . LEU A 1 189 ? 10.315 -8.591 -1.672 1.00 85.38 189 LEU A CA 1
ATOM 1510 C C . LEU A 1 189 ? 9.390 -7.473 -1.174 1.00 85.38 189 LEU A C 1
ATOM 1512 O O . LEU A 1 189 ? 8.585 -6.967 -1.949 1.00 85.38 189 LEU A O 1
ATOM 1516 N N . ILE A 1 190 ? 9.582 -7.014 0.067 1.00 78.38 190 ILE A N 1
ATOM 1517 C CA . ILE A 1 190 ? 8.843 -5.872 0.631 1.00 78.38 190 ILE A CA 1
ATOM 1518 C C . ILE A 1 190 ? 9.037 -4.620 -0.240 1.00 78.38 190 ILE A C 1
ATOM 1520 O O . ILE A 1 190 ? 8.079 -3.913 -0.540 1.00 78.38 190 ILE A O 1
ATOM 1524 N N . ALA A 1 191 ? 10.264 -4.335 -0.689 1.00 86.62 191 ALA A N 1
ATOM 1525 C CA . ALA A 1 191 ? 10.530 -3.187 -1.552 1.00 86.62 191 ALA A CA 1
ATOM 1526 C C . ALA A 1 191 ? 9.787 -3.285 -2.893 1.00 86.62 191 ALA A C 1
ATOM 1528 O O . ALA A 1 191 ? 9.283 -2.272 -3.370 1.00 86.62 191 ALA A O 1
ATOM 1529 N N . TRP A 1 192 ? 9.695 -4.475 -3.489 1.00 90.00 192 TRP A N 1
ATOM 1530 C CA . TRP A 1 192 ? 8.927 -4.723 -4.711 1.00 90.00 192 TRP A CA 1
ATOM 1531 C C . TRP A 1 192 ? 7.419 -4.577 -4.493 1.00 90.00 192 TRP A C 1
ATOM 1533 O O . TRP A 1 192 ? 6.761 -3.916 -5.290 1.00 90.00 192 TRP A O 1
ATOM 1543 N N . GLU A 1 193 ? 6.887 -5.128 -3.400 1.00 83.06 193 GLU A N 1
ATOM 1544 C CA . GLU A 1 193 ? 5.470 -5.012 -3.018 1.00 83.06 193 GLU A CA 1
ATOM 1545 C C . GLU A 1 193 ? 5.038 -3.564 -2.747 1.00 83.06 193 GLU A C 1
ATOM 1547 O O . GLU A 1 193 ? 3.869 -3.237 -2.919 1.00 83.06 193 GLU A O 1
ATOM 1552 N N . HIS A 1 194 ? 5.975 -2.693 -2.365 1.00 83.19 194 HIS A N 1
ATOM 1553 C CA . HIS A 1 194 ? 5.729 -1.276 -2.080 1.00 83.19 194 HIS A CA 1
ATOM 1554 C C . HIS A 1 194 ? 6.316 -0.317 -3.131 1.00 83.19 194 HIS A C 1
ATOM 1556 O O . HIS A 1 194 ? 6.413 0.887 -2.888 1.00 83.19 194 HIS A O 1
ATOM 1562 N N . SER A 1 195 ? 6.718 -0.831 -4.298 1.00 90.69 195 SER A N 1
ATOM 1563 C CA . SER A 1 195 ? 7.158 -0.024 -5.440 1.00 90.69 195 SER A CA 1
ATOM 1564 C C . SER A 1 195 ? 6.101 -0.045 -6.538 1.00 90.69 195 SER A C 1
ATOM 1566 O O . SER A 1 195 ? 5.557 -1.094 -6.884 1.00 90.69 195 SER A O 1
ATOM 1568 N N . TRP A 1 196 ? 5.851 1.111 -7.144 1.00 89.94 196 TRP A N 1
ATOM 1569 C CA . TRP A 1 196 ? 4.994 1.221 -8.315 1.00 89.94 196 TRP A CA 1
ATOM 1570 C C . TRP A 1 196 ? 5.418 2.424 -9.178 1.00 89.94 196 TRP A C 1
ATOM 1572 O O . TRP A 1 196 ? 5.702 3.485 -8.610 1.00 89.94 196 TRP A O 1
ATOM 1582 N N . PRO A 1 197 ? 5.424 2.308 -10.523 1.00 93.75 197 PRO A N 1
ATOM 1583 C CA . PRO A 1 197 ? 5.106 1.108 -11.311 1.00 93.75 197 PRO A CA 1
ATOM 1584 C C . PRO A 1 197 ? 6.152 -0.019 -11.234 1.00 93.75 197 PRO A C 1
ATOM 1586 O O . PRO A 1 197 ? 7.355 0.228 -11.171 1.00 93.75 197 PRO A O 1
ATOM 1589 N N . THR A 1 198 ? 5.684 -1.269 -11.275 1.00 95.31 198 THR A N 1
ATOM 1590 C CA . THR A 1 198 ? 6.511 -2.487 -11.322 1.00 95.31 198 THR A CA 1
ATOM 1591 C C . THR A 1 198 ? 6.035 -3.405 -12.446 1.00 95.31 198 THR A C 1
ATOM 1593 O O . THR A 1 198 ? 4.869 -3.800 -12.496 1.00 95.31 198 THR A O 1
ATOM 1596 N N . LEU A 1 199 ? 6.936 -3.721 -13.377 1.00 98.00 199 LEU A N 1
ATOM 1597 C CA . LEU A 1 199 ? 6.632 -4.404 -14.635 1.00 98.00 199 LEU A CA 1
ATOM 1598 C C . LEU A 1 199 ? 7.573 -5.585 -14.861 1.00 98.00 199 LEU A C 1
ATOM 1600 O O . LEU A 1 199 ? 8.749 -5.534 -14.498 1.00 98.00 199 LEU A O 1
ATOM 1604 N N . VAL A 1 200 ? 7.073 -6.613 -15.541 1.00 98.12 200 VAL A N 1
ATOM 1605 C CA . VAL A 1 200 ? 7.872 -7.730 -16.057 1.00 98.12 200 VAL A CA 1
ATOM 1606 C C . VAL A 1 200 ? 7.659 -7.879 -17.559 1.00 98.12 200 VAL A C 1
ATOM 1608 O O . VAL A 1 200 ? 6.559 -7.667 -18.063 1.00 98.12 200 VAL A O 1
ATOM 1611 N N . ALA A 1 201 ? 8.717 -8.251 -18.271 1.00 98.06 201 ALA A N 1
ATOM 1612 C CA . ALA A 1 201 ? 8.659 -8.708 -19.650 1.00 98.06 201 ALA A CA 1
ATOM 1613 C C . ALA A 1 201 ? 8.802 -10.231 -19.658 1.00 98.06 201 ALA A C 1
ATOM 1615 O O . ALA A 1 201 ? 9.763 -10.764 -19.092 1.00 98.06 201 ALA A O 1
ATOM 1616 N N . VAL A 1 202 ? 7.868 -10.926 -20.303 1.00 97.31 202 VAL A N 1
ATOM 1617 C CA . VAL A 1 202 ? 7.873 -12.391 -20.409 1.00 97.31 202 VAL A CA 1
ATOM 1618 C C . VAL A 1 202 ? 7.807 -12.842 -21.862 1.00 97.31 202 VAL A C 1
ATOM 1620 O O . VAL A 1 202 ? 7.205 -12.163 -22.696 1.00 97.31 202 VAL A O 1
ATOM 1623 N N . ASP A 1 203 ? 8.430 -13.975 -22.176 1.00 95.19 203 ASP A N 1
ATOM 1624 C CA . ASP A 1 203 ? 8.327 -14.603 -23.496 1.00 95.19 203 ASP A CA 1
ATOM 1625 C C . ASP A 1 203 ? 7.001 -15.370 -23.682 1.00 95.19 203 ASP A C 1
ATOM 1627 O O . ASP A 1 203 ? 6.180 -15.481 -22.769 1.00 95.19 203 ASP A O 1
ATOM 1631 N N . THR A 1 204 ? 6.795 -15.929 -24.877 1.00 92.75 204 THR A N 1
ATOM 1632 C CA . THR A 1 204 ? 5.606 -16.750 -25.206 1.00 92.75 204 THR A CA 1
ATOM 1633 C C . THR A 1 204 ? 5.397 -17.989 -24.324 1.00 92.75 204 THR A C 1
ATOM 1635 O O . THR A 1 204 ? 4.287 -18.514 -24.284 1.00 92.75 204 THR A O 1
ATOM 1638 N N . ASN A 1 205 ? 6.423 -18.449 -23.601 1.00 93.00 205 ASN A N 1
ATOM 1639 C CA . ASN A 1 205 ? 6.340 -19.574 -22.667 1.00 93.00 205 ASN A CA 1
ATOM 1640 C C . ASN A 1 205 ? 6.124 -19.114 -21.214 1.00 93.00 205 ASN A C 1
ATOM 1642 O O . ASN A 1 205 ? 6.093 -19.945 -20.308 1.00 93.00 205 ASN A O 1
ATOM 1646 N N . GLY A 1 206 ? 6.012 -17.804 -20.974 1.00 90.69 206 GLY A N 1
ATOM 1647 C CA . GLY A 1 206 ? 5.909 -17.219 -19.639 1.00 90.69 206 GLY A CA 1
ATOM 1648 C C . GLY A 1 206 ? 7.246 -17.099 -18.899 1.00 90.69 206 GLY A C 1
ATOM 1649 O O . GLY A 1 206 ? 7.250 -16.790 -17.708 1.00 90.69 206 GLY A O 1
ATOM 1650 N N . LYS A 1 207 ? 8.391 -17.319 -19.563 1.00 94.81 207 LYS A N 1
ATOM 1651 C CA . LYS A 1 207 ? 9.715 -17.100 -18.959 1.00 94.81 207 LYS A CA 1
ATOM 1652 C C . LYS A 1 207 ? 9.944 -15.599 -18.804 1.00 94.81 207 LYS A C 1
ATOM 1654 O O . LYS A 1 207 ? 9.825 -14.854 -19.774 1.00 94.81 207 LYS A O 1
ATOM 1659 N N . LEU A 1 208 ? 10.340 -15.159 -17.609 1.00 97.31 208 LEU A N 1
ATOM 1660 C CA . LEU A 1 208 ? 10.772 -13.781 -17.375 1.00 97.31 208 LEU A CA 1
ATOM 1661 C C . LEU A 1 208 ? 12.074 -13.495 -18.133 1.00 97.31 208 LEU A C 1
ATOM 1663 O O . LEU A 1 208 ? 13.073 -14.194 -17.964 1.00 97.31 208 LEU A O 1
ATOM 1667 N N . VAL A 1 209 ? 12.055 -12.449 -18.957 1.00 97.56 209 VAL A N 1
ATOM 1668 C CA . VAL A 1 209 ? 13.193 -12.009 -19.784 1.00 97.56 209 VAL A CA 1
ATOM 1669 C C . VAL A 1 209 ? 13.647 -10.585 -19.468 1.00 97.56 209 VAL A C 1
ATOM 1671 O O . VAL A 1 209 ? 14.709 -10.155 -19.917 1.00 97.56 209 VAL A O 1
ATOM 1674 N N . GLY A 1 210 ? 12.874 -9.849 -18.674 1.00 98.06 210 GLY A N 1
ATOM 1675 C CA . GLY A 1 210 ? 13.250 -8.539 -18.165 1.00 98.06 210 GLY A CA 1
ATOM 1676 C C . GLY A 1 210 ? 12.260 -8.019 -17.133 1.00 98.06 210 GLY A C 1
ATOM 1677 O O . GLY A 1 210 ? 11.180 -8.580 -16.954 1.00 98.06 210 GLY A O 1
ATOM 1678 N N . PHE A 1 211 ? 12.631 -6.948 -16.446 1.00 98.44 211 PHE A N 1
ATOM 1679 C CA . PHE A 1 211 ? 11.787 -6.295 -15.456 1.00 98.44 211 PHE A CA 1
ATOM 1680 C C . PHE A 1 211 ? 12.126 -4.813 -15.313 1.00 98.44 211 PHE A C 1
ATOM 1682 O O . PHE A 1 211 ? 13.200 -4.350 -15.707 1.00 98.44 211 PHE A O 1
ATOM 1689 N N . LEU A 1 212 ? 11.196 -4.079 -14.711 1.00 98.31 212 LEU A N 1
ATOM 1690 C CA . LEU A 1 212 ? 11.350 -2.687 -14.328 1.00 98.31 212 LEU A CA 1
ATOM 1691 C C . LEU A 1 212 ? 10.710 -2.458 -12.961 1.00 98.31 212 LEU A C 1
ATOM 1693 O O . LEU A 1 212 ? 9.586 -2.895 -12.715 1.00 98.31 212 LEU A O 1
ATOM 1697 N N . ARG A 1 213 ? 11.405 -1.719 -12.098 1.00 97.75 213 ARG A N 1
ATOM 1698 C CA . ARG A 1 213 ? 10.874 -1.232 -10.825 1.00 97.75 213 ARG A CA 1
ATOM 1699 C C . ARG A 1 213 ? 11.096 0.267 -10.703 1.00 97.75 213 ARG A C 1
ATOM 1701 O O . ARG A 1 213 ? 12.226 0.747 -10.784 1.00 97.75 213 ARG A O 1
ATOM 1708 N N . ALA A 1 214 ? 10.019 0.993 -10.445 1.00 97.19 214 ALA A N 1
ATOM 1709 C CA . ALA A 1 214 ? 10.024 2.424 -10.199 1.00 97.19 214 ALA A CA 1
ATOM 1710 C C . ALA A 1 214 ? 9.223 2.774 -8.937 1.00 97.19 214 ALA A C 1
ATOM 1712 O O . ALA A 1 214 ? 8.444 1.971 -8.426 1.00 97.19 214 ALA A O 1
ATOM 1713 N N . ILE A 1 215 ? 9.449 3.981 -8.424 1.00 94.38 215 ILE A N 1
ATOM 1714 C CA . ILE A 1 215 ? 8.679 4.583 -7.332 1.00 94.38 215 ILE A CA 1
ATOM 1715 C C . ILE A 1 215 ? 8.222 5.950 -7.814 1.00 94.38 215 ILE A C 1
ATOM 1717 O O . ILE A 1 215 ? 9.014 6.699 -8.380 1.00 94.38 215 ILE A O 1
ATOM 1721 N N . THR A 1 216 ? 6.961 6.295 -7.589 1.00 91.44 216 THR A N 1
ATOM 1722 C CA . THR A 1 216 ? 6.396 7.553 -8.075 1.00 91.44 216 THR A CA 1
ATOM 1723 C C . THR A 1 216 ? 5.534 8.232 -7.024 1.00 91.44 216 THR A C 1
ATOM 1725 O O . THR A 1 216 ? 4.853 7.577 -6.236 1.00 91.44 216 THR A O 1
ATOM 1728 N N . ASP A 1 217 ? 5.532 9.560 -7.049 1.00 83.12 217 ASP A N 1
ATOM 1729 C CA . ASP A 1 217 ? 4.538 10.375 -6.353 1.00 83.12 217 ASP A CA 1
ATOM 1730 C C . ASP A 1 217 ? 3.261 10.577 -7.195 1.00 83.12 217 ASP A C 1
ATOM 1732 O O . ASP A 1 217 ? 2.335 11.242 -6.739 1.00 83.12 217 ASP A O 1
ATOM 1736 N N . THR A 1 218 ? 3.199 10.003 -8.408 1.00 79.81 218 THR A N 1
ATOM 1737 C CA . THR A 1 218 ? 2.149 10.107 -9.452 1.00 79.81 218 THR A CA 1
ATOM 1738 C C . THR A 1 218 ? 1.869 11.492 -10.021 1.00 79.81 218 THR A C 1
ATOM 1740 O O . THR A 1 218 ? 1.094 11.611 -10.967 1.00 79.81 218 THR A O 1
ATOM 1743 N N . GLN A 1 219 ? 2.449 12.544 -9.453 1.00 79.19 219 GLN A N 1
ATOM 1744 C CA . GLN A 1 219 ? 2.089 13.921 -9.776 1.00 79.19 219 GLN A CA 1
ATOM 1745 C C . GLN A 1 219 ? 3.226 14.633 -10.501 1.00 79.19 219 GLN A C 1
ATOM 1747 O O . GLN A 1 219 ? 2.987 15.329 -11.483 1.00 79.19 219 GLN A O 1
ATOM 1752 N N . ILE A 1 220 ? 4.457 14.447 -10.030 1.00 84.88 220 ILE A N 1
ATOM 1753 C CA . ILE A 1 220 ? 5.643 15.192 -10.439 1.00 84.88 220 ILE A CA 1
ATOM 1754 C C . ILE A 1 220 ? 6.785 14.257 -10.827 1.00 84.88 220 ILE A C 1
ATOM 1756 O O . ILE A 1 220 ? 7.383 14.463 -11.882 1.00 84.88 220 ILE A O 1
ATOM 1760 N N . THR A 1 221 ? 7.106 13.252 -10.009 1.00 90.94 221 THR A N 1
ATOM 1761 C CA . THR A 1 221 ? 8.355 12.489 -10.155 1.00 90.94 221 THR A CA 1
ATOM 1762 C C . THR A 1 221 ? 8.113 10.991 -10.127 1.00 90.94 221 THR A C 1
ATOM 1764 O O . THR A 1 221 ? 7.487 10.463 -9.209 1.00 90.94 221 THR A O 1
ATOM 1767 N N . THR A 1 222 ? 8.699 10.303 -11.102 1.00 95.19 222 THR A N 1
ATOM 1768 C CA . THR A 1 222 ? 8.898 8.857 -11.104 1.00 95.19 222 THR A CA 1
ATOM 1769 C C . THR A 1 222 ? 10.389 8.586 -11.078 1.00 95.19 222 THR A C 1
ATOM 1771 O O . THR A 1 222 ? 11.115 8.992 -11.977 1.00 95.19 222 THR A O 1
ATOM 1774 N N . TYR A 1 223 ? 10.859 7.897 -10.049 1.00 96.44 223 TYR A N 1
ATOM 1775 C CA . TYR A 1 223 ? 12.241 7.468 -9.942 1.00 96.44 223 TYR A CA 1
ATOM 1776 C C . TYR A 1 223 ? 12.368 6.011 -10.394 1.00 96.44 223 TYR A C 1
ATOM 1778 O O . TYR A 1 223 ? 11.837 5.100 -9.747 1.00 96.44 223 TYR A O 1
ATOM 1786 N N . LEU A 1 224 ? 13.067 5.785 -11.507 1.00 96.44 224 LEU A N 1
ATOM 1787 C CA . LEU A 1 224 ? 13.380 4.450 -12.007 1.00 96.44 224 LEU A CA 1
ATOM 1788 C C . LEU A 1 224 ? 14.477 3.844 -11.128 1.00 96.44 224 LEU A C 1
ATOM 1790 O O . LEU A 1 224 ? 15.635 4.260 -11.170 1.00 96.44 224 LEU A O 1
ATOM 1794 N N . CYS A 1 225 ? 14.099 2.867 -10.306 1.00 95.50 225 CYS A N 1
ATOM 1795 C CA . CYS A 1 225 ? 15.028 2.226 -9.383 1.00 95.50 225 CYS A CA 1
ATOM 1796 C C . CYS A 1 225 ? 15.930 1.241 -10.124 1.00 95.50 225 CYS A C 1
ATOM 1798 O O . CYS A 1 225 ? 17.147 1.270 -9.949 1.00 95.50 225 CYS A O 1
ATOM 1800 N N . GLU A 1 226 ? 15.311 0.375 -10.926 1.00 94.50 226 GLU A N 1
ATOM 1801 C CA . GLU A 1 226 ? 15.942 -0.736 -11.632 1.00 94.50 226 GLU A CA 1
ATOM 1802 C C . GLU A 1 226 ? 15.233 -0.962 -12.972 1.00 94.50 226 GLU A C 1
ATOM 1804 O O . GLU A 1 226 ? 14.003 -0.964 -13.046 1.00 94.50 226 GLU A O 1
ATOM 1809 N N . VAL A 1 227 ? 16.008 -1.220 -14.021 1.00 96.12 227 VAL A N 1
ATOM 1810 C CA . VAL A 1 227 ? 15.524 -1.795 -15.278 1.00 96.12 227 VAL A CA 1
ATOM 1811 C C . VAL A 1 227 ? 16.559 -2.793 -15.764 1.00 96.12 227 VAL A C 1
ATOM 1813 O O . VAL A 1 227 ? 17.752 -2.490 -15.798 1.00 96.12 227 VAL A O 1
ATOM 1816 N N . LEU A 1 228 ? 16.114 -3.995 -16.113 1.00 96.38 228 LEU A N 1
ATOM 1817 C CA . LEU A 1 228 ? 17.011 -5.041 -16.570 1.00 96.38 228 LEU A CA 1
ATOM 1818 C C . LEU A 1 228 ? 16.344 -5.916 -17.623 1.00 96.38 228 LEU A C 1
ATOM 1820 O O . LEU A 1 228 ? 15.207 -6.348 -17.467 1.00 96.38 228 LEU A O 1
ATOM 1824 N N . VAL A 1 229 ? 17.084 -6.202 -18.691 1.00 97.00 229 VAL A N 1
ATOM 1825 C CA . VAL A 1 229 ? 16.726 -7.178 -19.722 1.00 97.00 229 VAL A CA 1
ATOM 1826 C C . VAL A 1 229 ? 17.854 -8.197 -19.811 1.00 97.00 229 VAL A C 1
ATOM 1828 O O . VAL A 1 229 ? 19.029 -7.818 -19.909 1.00 97.00 229 VAL A O 1
ATOM 1831 N N . ALA A 1 230 ? 17.495 -9.480 -19.780 1.00 96.38 230 ALA A N 1
ATOM 1832 C CA . ALA A 1 230 ? 18.429 -10.591 -19.895 1.00 96.38 230 ALA A CA 1
ATOM 1833 C C . ALA A 1 230 ? 19.265 -10.481 -21.175 1.00 96.38 230 ALA A C 1
ATOM 1835 O O . ALA A 1 230 ? 18.757 -10.096 -22.229 1.00 96.38 230 ALA A O 1
ATOM 1836 N N . HIS A 1 231 ? 20.558 -10.802 -21.071 1.00 94.19 231 HIS A N 1
ATOM 1837 C CA . HIS A 1 231 ? 21.557 -10.519 -22.105 1.00 94.19 231 HIS A CA 1
ATOM 1838 C C . HIS A 1 231 ? 21.153 -11.026 -23.501 1.00 94.19 231 HIS A C 1
ATOM 1840 O O . HIS A 1 231 ? 21.261 -10.291 -24.480 1.00 94.19 231 HIS A O 1
ATOM 1846 N N . GLU A 1 232 ? 20.620 -12.247 -23.582 1.00 94.06 232 GLU A N 1
ATOM 1847 C CA . GLU A 1 232 ? 20.150 -12.888 -24.820 1.00 94.06 232 GLU A CA 1
ATOM 1848 C C . GLU A 1 232 ? 18.936 -12.203 -25.485 1.00 94.06 232 GLU A C 1
ATOM 1850 O O . GLU A 1 232 ? 18.680 -12.430 -26.664 1.00 94.06 232 GLU A O 1
ATOM 1855 N N . PHE A 1 233 ? 18.226 -11.327 -24.765 1.00 94.12 233 PHE A N 1
ATOM 1856 C CA . PHE A 1 233 ? 17.046 -10.594 -25.243 1.00 94.12 233 PHE A CA 1
ATOM 1857 C C . PHE A 1 233 ? 17.274 -9.075 -25.360 1.00 94.12 233 PHE A C 1
ATOM 1859 O O . PHE A 1 233 ? 16.343 -8.307 -25.626 1.00 94.12 233 PHE A O 1
ATOM 1866 N N . ARG A 1 234 ? 18.513 -8.603 -25.169 1.00 92.75 234 ARG A N 1
ATOM 1867 C CA . ARG A 1 234 ? 18.874 -7.187 -25.355 1.00 92.75 234 ARG A CA 1
ATOM 1868 C C . ARG A 1 234 ? 18.828 -6.796 -26.831 1.00 92.75 234 ARG A C 1
ATOM 1870 O O . ARG A 1 234 ? 18.850 -7.635 -27.722 1.00 92.75 234 ARG A O 1
ATOM 1877 N N . ARG A 1 235 ? 18.772 -5.484 -27.094 1.00 90.81 235 ARG A N 1
ATOM 1878 C CA . ARG A 1 235 ? 18.664 -4.886 -28.446 1.00 90.81 235 ARG A CA 1
ATOM 1879 C C . ARG A 1 235 ? 17.387 -5.245 -29.225 1.00 90.81 235 ARG A C 1
ATOM 1881 O O . ARG A 1 235 ? 17.247 -4.815 -30.361 1.00 90.81 235 ARG A O 1
ATOM 1888 N N . LEU A 1 236 ? 16.423 -5.919 -28.595 1.00 92.31 236 LEU A N 1
ATOM 1889 C CA . LEU A 1 236 ? 15.087 -6.185 -29.148 1.00 92.31 236 LEU A CA 1
ATOM 1890 C C . LEU A 1 236 ? 14.053 -5.096 -28.800 1.00 92.31 236 LEU A C 1
ATOM 1892 O O . LEU A 1 236 ? 12.860 -5.289 -28.993 1.00 92.31 236 LEU A O 1
ATOM 1896 N N . GLY A 1 237 ? 14.488 -3.968 -28.226 1.00 93.12 237 GLY A N 1
ATOM 1897 C CA . GLY A 1 237 ? 13.606 -2.865 -27.821 1.00 93.12 237 GLY A CA 1
ATOM 1898 C C . GLY A 1 237 ? 12.899 -3.043 -26.470 1.00 93.12 237 GLY A C 1
ATOM 1899 O O . GLY A 1 237 ? 12.298 -2.089 -25.991 1.00 93.12 237 GLY A O 1
ATOM 1900 N N . LEU A 1 238 ? 13.027 -4.199 -25.804 1.00 95.31 238 LEU A N 1
ATOM 1901 C CA . LEU A 1 238 ? 12.333 -4.495 -24.537 1.00 95.31 238 LEU A CA 1
ATOM 1902 C C . LEU A 1 238 ? 12.619 -3.490 -23.411 1.00 95.31 238 LEU A C 1
ATOM 1904 O O . LEU A 1 238 ? 11.707 -3.115 -22.684 1.00 95.31 238 LEU A O 1
ATOM 1908 N N . GLY A 1 239 ? 13.866 -3.027 -23.278 1.00 95.50 239 GLY A N 1
ATOM 1909 C CA . GLY A 1 239 ? 14.224 -2.041 -22.251 1.00 95.50 239 GLY A CA 1
ATOM 1910 C C . GLY A 1 239 ? 13.512 -0.704 -22.459 1.00 95.50 239 GLY A C 1
ATOM 1911 O O . GLY A 1 239 ? 12.993 -0.130 -21.508 1.00 95.50 239 GLY A O 1
ATOM 1912 N N . ARG A 1 240 ? 13.429 -0.248 -23.716 1.00 96.00 240 ARG A N 1
ATOM 1913 C CA . ARG A 1 240 ? 12.675 0.954 -24.085 1.00 96.00 240 ARG A CA 1
ATOM 1914 C C . ARG A 1 240 ? 11.182 0.749 -23.842 1.00 96.00 240 ARG A C 1
ATOM 1916 O O . ARG A 1 240 ? 10.573 1.571 -23.180 1.00 96.00 240 ARG A O 1
ATOM 1923 N N . LEU A 1 241 ? 10.627 -0.382 -24.279 1.00 96.44 241 LEU A N 1
ATOM 1924 C CA . LEU A 1 241 ? 9.211 -0.700 -24.088 1.00 96.44 241 LEU A CA 1
ATOM 1925 C C . LEU A 1 241 ? 8.806 -0.718 -22.604 1.00 96.44 241 LEU A C 1
ATOM 1927 O O . LEU A 1 241 ? 7.763 -0.178 -22.254 1.00 96.44 241 LEU A O 1
ATOM 1931 N N . LEU A 1 242 ? 9.630 -1.295 -21.722 1.00 97.75 242 LEU A N 1
ATOM 1932 C CA . LEU A 1 242 ? 9.390 -1.270 -20.274 1.00 97.75 242 LEU A CA 1
ATOM 1933 C C . LEU A 1 242 ? 9.312 0.167 -19.737 1.00 97.75 242 LEU A C 1
ATOM 1935 O O . LEU A 1 242 ? 8.406 0.483 -18.965 1.00 97.75 242 LEU A O 1
ATOM 1939 N N . ILE A 1 243 ? 10.243 1.032 -20.146 1.00 97.19 243 ILE A N 1
ATOM 1940 C CA . ILE A 1 243 ? 10.286 2.439 -19.722 1.00 97.19 243 ILE A CA 1
ATOM 1941 C C . ILE A 1 243 ? 9.093 3.218 -20.287 1.00 97.19 243 ILE A C 1
ATOM 1943 O O . ILE A 1 243 ? 8.427 3.930 -19.535 1.00 97.19 243 ILE A O 1
ATOM 1947 N N . ASP A 1 244 ? 8.774 3.027 -21.564 1.00 95.94 244 ASP A N 1
ATOM 1948 C CA . ASP A 1 244 ? 7.659 3.687 -22.243 1.00 95.94 244 ASP A CA 1
ATOM 1949 C C . ASP A 1 244 ? 6.315 3.301 -21.597 1.00 95.94 244 ASP A C 1
ATOM 1951 O O . ASP A 1 244 ? 5.495 4.170 -21.294 1.00 95.94 244 ASP A O 1
ATOM 1955 N N . VAL A 1 245 ? 6.102 2.012 -21.295 1.00 96.62 245 VAL A N 1
ATOM 1956 C CA . VAL A 1 245 ? 4.910 1.541 -20.565 1.00 96.62 245 VAL A CA 1
ATOM 1957 C C . VAL A 1 245 ? 4.877 2.122 -19.151 1.00 96.62 245 VAL A C 1
ATOM 1959 O O . VAL A 1 245 ? 3.825 2.585 -18.711 1.00 96.62 245 VAL A O 1
ATOM 1962 N N . CYS A 1 246 ? 6.012 2.155 -18.443 1.00 96.00 246 CYS A N 1
ATOM 1963 C CA . CYS A 1 246 ? 6.104 2.780 -17.123 1.00 96.00 246 CYS A CA 1
ATOM 1964 C C . CYS A 1 246 ? 5.676 4.253 -17.170 1.00 96.00 246 CYS A C 1
ATOM 1966 O O . CYS A 1 246 ? 4.852 4.671 -16.361 1.00 96.00 246 CYS A O 1
ATOM 1968 N N . GLN A 1 247 ? 6.177 5.032 -18.129 1.00 93.75 247 GLN A N 1
ATOM 1969 C CA . GLN A 1 247 ? 5.762 6.423 -18.321 1.00 93.75 247 GLN A CA 1
ATOM 1970 C C . GLN A 1 247 ? 4.293 6.526 -18.749 1.00 93.75 247 GLN A C 1
ATOM 1972 O O . GLN A 1 247 ? 3.587 7.407 -18.275 1.00 93.75 247 GLN A O 1
ATOM 1977 N N . GLY A 1 248 ? 3.782 5.595 -19.557 1.00 93.50 248 GLY A N 1
ATOM 1978 C CA . GLY A 1 248 ? 2.363 5.520 -19.918 1.00 93.50 248 GLY A CA 1
ATOM 1979 C C . GLY A 1 248 ? 1.422 5.326 -18.722 1.00 93.50 248 GLY A C 1
ATOM 1980 O O . GLY A 1 248 ? 0.289 5.811 -18.754 1.00 93.50 248 GLY A O 1
ATOM 1981 N N . LEU A 1 249 ? 1.893 4.667 -17.655 1.00 91.50 249 LEU A N 1
ATOM 1982 C CA . LEU A 1 249 ? 1.167 4.509 -16.388 1.00 91.50 249 LEU A CA 1
ATOM 1983 C C . LEU A 1 249 ? 1.207 5.763 -15.504 1.00 91.50 249 LEU A C 1
ATOM 1985 O O . LEU A 1 249 ? 0.374 5.913 -14.616 1.00 91.50 249 LEU A O 1
ATOM 1989 N N . VAL A 1 250 ? 2.152 6.672 -15.728 1.00 90.81 250 VAL A N 1
ATOM 1990 C CA . VAL A 1 250 ? 2.287 7.931 -14.976 1.00 90.81 250 VAL A CA 1
ATOM 1991 C C . VAL A 1 250 ? 2.701 9.078 -15.907 1.00 90.81 250 VAL A C 1
ATOM 1993 O O . VAL A 1 250 ? 3.769 9.674 -15.734 1.00 90.81 250 VAL A O 1
ATOM 1996 N N . PRO A 1 251 ? 1.853 9.423 -16.896 1.00 89.69 251 PRO A N 1
ATOM 1997 C CA . PRO A 1 251 ? 2.255 10.210 -18.067 1.00 89.69 251 PRO A CA 1
ATOM 1998 C C . PRO A 1 251 ? 2.622 11.662 -17.760 1.00 89.69 251 PRO A C 1
ATOM 2000 O O . PRO A 1 251 ? 3.253 12.323 -18.578 1.00 89.69 251 PRO A O 1
ATOM 2003 N N . THR A 1 252 ? 2.225 12.181 -16.600 1.00 87.88 252 THR A N 1
ATOM 2004 C CA . THR A 1 252 ? 2.518 13.556 -16.173 1.00 87.88 252 THR A CA 1
ATOM 2005 C C . THR A 1 252 ? 3.816 13.679 -15.380 1.00 87.88 252 THR A C 1
ATOM 2007 O O . THR A 1 252 ? 4.248 14.793 -15.094 1.00 87.88 252 THR A O 1
ATOM 2010 N N . THR A 1 253 ? 4.431 12.560 -14.996 1.00 92.19 253 THR A N 1
ATOM 2011 C CA . THR A 1 253 ? 5.623 12.565 -14.145 1.00 92.19 253 THR A CA 1
ATOM 2012 C C . THR A 1 253 ? 6.904 12.646 -14.966 1.00 92.19 253 THR A C 1
ATOM 2014 O O . THR A 1 253 ? 7.023 12.040 -16.030 1.00 92.19 253 THR A O 1
ATOM 2017 N N . ARG A 1 254 ? 7.902 13.361 -14.446 1.00 93.12 254 ARG A N 1
ATOM 2018 C CA . ARG A 1 254 ? 9.273 13.300 -14.955 1.00 93.12 254 ARG A CA 1
ATOM 2019 C C . ARG A 1 254 ? 9.931 12.008 -14.475 1.00 93.12 254 ARG A C 1
ATOM 2021 O O . ARG A 1 254 ? 9.821 11.672 -13.297 1.00 93.12 254 ARG A O 1
ATOM 2028 N N . LEU A 1 255 ? 10.627 11.318 -15.375 1.00 94.38 255 LEU A N 1
ATOM 2029 C CA . LEU A 1 255 ? 11.395 10.119 -15.056 1.00 94.38 255 LEU A CA 1
ATOM 2030 C C . LEU A 1 255 ? 12.835 10.490 -14.676 1.00 94.38 255 LEU A C 1
ATOM 2032 O O . LEU A 1 255 ? 13.579 10.983 -15.519 1.00 94.38 255 LEU A O 1
ATOM 2036 N N . ASP A 1 256 ? 13.222 10.216 -13.433 1.00 94.44 256 ASP A N 1
ATOM 2037 C CA . ASP A 1 256 ? 14.580 10.409 -12.920 1.00 94.44 256 ASP A CA 1
ATOM 2038 C C . ASP A 1 256 ? 15.230 9.036 -12.652 1.00 94.44 256 ASP A C 1
ATOM 2040 O O . ASP A 1 256 ? 14.566 8.107 -12.189 1.00 94.44 256 ASP A O 1
ATOM 2044 N N . LEU A 1 257 ? 16.527 8.879 -12.932 1.00 94.06 257 LEU A N 1
ATOM 2045 C CA . LEU A 1 257 ? 17.254 7.617 -12.731 1.00 94.06 257 LEU A CA 1
ATOM 2046 C C . LEU A 1 257 ? 18.745 7.849 -12.476 1.00 94.06 257 LEU A C 1
ATOM 2048 O O . LEU A 1 257 ? 19.285 8.904 -12.800 1.00 94.06 257 LEU A O 1
ATOM 2052 N N . LEU A 1 258 ? 19.420 6.841 -11.919 1.00 91.06 258 LEU A N 1
ATOM 2053 C CA . LEU A 1 258 ? 20.882 6.797 -11.845 1.00 91.06 258 LEU A CA 1
ATOM 2054 C C . LEU A 1 258 ? 21.409 5.738 -12.813 1.00 91.06 258 LEU A C 1
ATOM 2056 O O . LEU A 1 258 ? 21.080 4.560 -12.674 1.00 91.06 258 LEU A O 1
ATOM 2060 N N . SER A 1 259 ? 22.251 6.159 -13.755 1.00 87.94 259 SER A N 1
ATOM 2061 C CA . SER A 1 259 ? 22.924 5.278 -14.710 1.00 87.94 259 SER A CA 1
ATOM 2062 C C . SER A 1 259 ? 24.377 5.025 -14.300 1.00 87.94 259 SER A C 1
ATOM 2064 O O . SER A 1 259 ? 25.013 5.854 -13.647 1.00 87.94 259 SER A O 1
ATOM 2066 N N . MET A 1 260 ? 24.892 3.856 -14.675 1.00 79.56 260 MET A N 1
ATOM 2067 C CA . MET A 1 260 ? 26.324 3.552 -14.681 1.00 79.56 260 MET A CA 1
ATOM 2068 C C . MET A 1 260 ? 26.803 3.709 -16.127 1.00 79.56 260 MET A C 1
ATOM 2070 O O . MET A 1 260 ? 26.079 3.300 -17.030 1.00 79.56 260 MET A O 1
ATOM 2074 N N . GLY A 1 261 ? 28.010 4.242 -16.346 1.00 75.69 261 GLY A N 1
ATOM 2075 C CA . GLY A 1 261 ? 28.461 4.747 -17.656 1.00 75.69 261 GLY A CA 1
ATOM 2076 C C . GLY A 1 261 ? 28.269 3.831 -18.876 1.00 75.69 261 GLY A C 1
ATOM 2077 O O . GLY A 1 261 ? 28.126 4.317 -19.991 1.00 75.69 261 GLY A O 1
ATOM 2078 N N . GLU A 1 262 ? 28.211 2.511 -18.688 1.00 82.12 262 GLU A N 1
ATOM 2079 C CA . GLU A 1 262 ? 27.948 1.534 -19.757 1.00 82.12 262 GLU A CA 1
ATOM 2080 C C . GLU A 1 262 ? 26.521 1.607 -20.337 1.00 82.12 262 GLU A C 1
ATOM 2082 O O . GLU A 1 262 ? 26.293 1.183 -21.469 1.00 82.12 262 GLU A O 1
ATOM 2087 N N . ALA A 1 263 ? 25.555 2.140 -19.581 1.00 84.25 263 ALA A N 1
ATOM 2088 C CA . ALA A 1 263 ? 24.154 2.262 -19.982 1.00 84.25 263 ALA A CA 1
ATOM 2089 C C . ALA A 1 263 ? 23.766 3.682 -20.438 1.00 84.25 263 ALA A C 1
ATOM 2091 O O . ALA A 1 263 ? 22.641 3.886 -20.897 1.00 84.25 263 ALA A O 1
ATOM 2092 N N . ASP A 1 264 ? 24.673 4.660 -20.363 1.00 87.25 264 ASP A N 1
ATOM 2093 C CA . ASP A 1 264 ? 24.366 6.067 -20.660 1.00 87.25 264 ASP A CA 1
ATOM 2094 C C . ASP A 1 264 ? 23.879 6.261 -22.101 1.00 87.25 264 ASP A C 1
ATOM 2096 O O . ASP A 1 264 ? 22.888 6.950 -22.340 1.00 87.25 264 ASP A O 1
ATOM 2100 N N . ASP A 1 265 ? 24.515 5.591 -23.065 1.00 89.56 265 ASP A N 1
ATOM 2101 C CA . ASP A 1 265 ? 24.118 5.666 -24.476 1.00 89.56 265 ASP A CA 1
ATOM 2102 C C . ASP A 1 265 ? 22.713 5.101 -24.716 1.00 89.56 265 ASP A C 1
ATOM 2104 O O . ASP A 1 265 ? 21.993 5.575 -25.596 1.00 89.56 265 ASP A O 1
ATOM 2108 N N . PHE A 1 266 ? 22.291 4.114 -23.918 1.00 91.38 266 PHE A N 1
ATOM 2109 C CA . PHE A 1 266 ? 20.921 3.618 -23.972 1.00 91.38 266 PHE A CA 1
ATOM 2110 C C . PHE A 1 266 ? 19.937 4.693 -23.500 1.00 91.38 266 PHE A C 1
ATOM 2112 O O . PHE A 1 266 ? 18.989 4.987 -24.226 1.00 91.38 266 PHE A O 1
ATOM 2119 N N . TYR A 1 267 ? 20.176 5.329 -22.351 1.00 92.44 267 TYR A N 1
ATOM 2120 C CA . TYR A 1 267 ? 19.271 6.361 -21.833 1.00 92.44 267 TYR A CA 1
ATOM 2121 C C . TYR A 1 267 ? 19.229 7.610 -22.726 1.00 92.44 267 TYR A C 1
ATOM 2123 O O . TYR A 1 267 ? 18.149 8.134 -22.996 1.00 92.44 267 TYR A O 1
ATOM 2131 N N . ARG A 1 268 ? 20.366 8.031 -23.292 1.00 90.25 268 ARG A N 1
ATOM 2132 C CA . ARG A 1 268 ? 20.400 9.121 -24.284 1.00 90.25 268 ARG A CA 1
ATOM 2133 C C . ARG A 1 268 ? 19.609 8.794 -25.548 1.00 90.25 268 ARG A C 1
ATOM 2135 O O . ARG A 1 268 ? 19.037 9.692 -26.155 1.00 90.25 268 ARG A O 1
ATOM 2142 N N . SER A 1 269 ? 19.554 7.519 -25.946 1.00 91.06 269 SER A N 1
ATOM 2143 C CA . SER A 1 269 ? 18.776 7.088 -27.117 1.00 91.06 269 SER A CA 1
ATOM 2144 C C . SER A 1 269 ? 17.255 7.130 -26.915 1.00 91.06 269 SER A C 1
ATOM 2146 O O . SER A 1 269 ? 16.520 6.999 -27.891 1.00 91.06 269 SER A O 1
ATOM 2148 N N . ILE A 1 270 ? 16.785 7.312 -25.675 1.00 90.12 270 ILE A N 1
ATOM 2149 C CA . ILE A 1 270 ? 15.362 7.416 -25.312 1.00 90.12 270 ILE A CA 1
ATOM 2150 C C . ILE A 1 270 ? 15.029 8.784 -24.697 1.00 90.12 270 ILE A C 1
ATOM 2152 O O . ILE A 1 270 ? 14.205 8.890 -23.792 1.00 90.12 270 ILE A O 1
ATOM 2156 N N . ASP A 1 271 ? 15.702 9.829 -25.182 1.00 86.62 271 ASP A N 1
ATOM 2157 C CA . ASP A 1 271 ? 15.460 11.234 -24.834 1.00 86.62 271 ASP A CA 1
ATOM 2158 C C . ASP A 1 271 ? 15.690 11.595 -23.351 1.00 86.62 271 ASP A C 1
ATOM 2160 O O . ASP A 1 271 ? 15.253 12.650 -22.885 1.00 86.62 271 ASP A O 1
ATOM 2164 N N . CYS A 1 272 ? 16.420 10.768 -22.590 1.00 87.56 272 CYS A N 1
ATOM 2165 C CA . CYS A 1 272 ? 16.898 11.173 -21.268 1.00 87.56 272 CYS A CA 1
ATOM 2166 C C . CYS A 1 272 ? 18.069 12.153 -21.406 1.00 87.56 272 CYS A C 1
ATOM 2168 O O . CYS A 1 272 ? 19.054 11.881 -22.095 1.00 87.56 272 CYS A O 1
ATOM 2170 N N . ALA A 1 273 ? 17.974 13.285 -20.708 1.00 86.69 273 ALA A N 1
ATOM 2171 C CA . ALA A 1 273 ? 19.063 14.246 -20.593 1.00 86.69 273 ALA A CA 1
ATOM 2172 C C . ALA A 1 273 ? 19.994 13.892 -19.423 1.00 86.69 273 ALA A C 1
ATOM 2174 O O . ALA A 1 273 ? 19.545 13.400 -18.386 1.00 86.69 273 ALA A O 1
ATOM 2175 N N . ASP A 1 274 ? 21.284 14.198 -19.573 1.00 86.38 274 ASP A N 1
ATOM 2176 C CA . ASP A 1 274 ? 22.277 13.993 -18.519 1.00 86.38 274 ASP A CA 1
ATOM 2177 C C . ASP A 1 274 ? 21.921 14.834 -17.272 1.00 86.38 274 ASP A C 1
ATOM 2179 O O . ASP A 1 274 ? 21.751 16.055 -17.343 1.00 86.38 274 ASP A O 1
ATOM 2183 N N . PHE A 1 275 ? 21.850 14.183 -16.107 1.00 81.75 275 PHE A N 1
ATOM 2184 C CA . PHE A 1 275 ? 21.605 14.827 -14.816 1.00 81.75 275 PHE A CA 1
ATOM 2185 C C . PHE A 1 275 ? 22.552 14.259 -13.749 1.00 81.75 275 PHE A C 1
ATOM 2187 O O . PHE A 1 275 ? 22.716 13.046 -13.625 1.00 81.75 275 PHE A O 1
ATOM 2194 N N . GLN A 1 276 ? 23.213 15.134 -12.986 1.00 82.88 276 GLN A N 1
ATOM 2195 C CA . GLN A 1 276 ? 24.191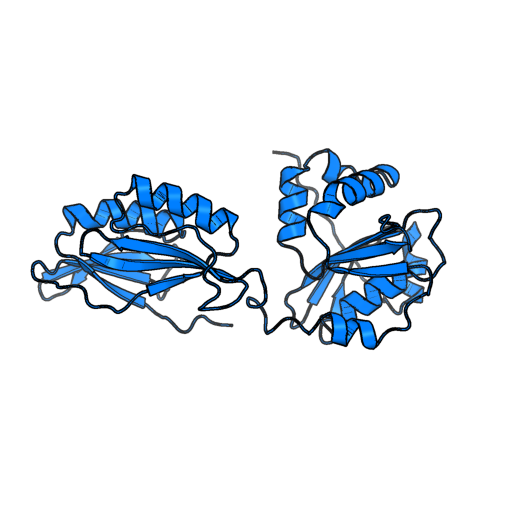 14.729 -11.969 1.00 82.88 276 GLN A CA 1
ATOM 2196 C C . GLN A 1 276 ? 23.489 14.116 -10.751 1.00 82.88 276 GLN A C 1
ATOM 2198 O O . GLN A 1 276 ? 22.581 14.717 -10.179 1.00 82.88 276 GLN A O 1
ATOM 2203 N N . GLY A 1 277 ? 23.948 12.939 -10.322 1.00 83.06 277 GLY A N 1
ATOM 2204 C CA . GLY A 1 277 ? 23.373 12.201 -9.202 1.00 83.06 277 GLY A CA 1
ATOM 2205 C C . GLY A 1 277 ? 24.404 11.831 -8.139 1.00 83.06 277 GLY A C 1
ATOM 2206 O O . GLY A 1 277 ? 25.574 11.602 -8.434 1.00 83.06 277 GLY A O 1
ATOM 2207 N N . PHE A 1 278 ? 23.955 11.723 -6.888 1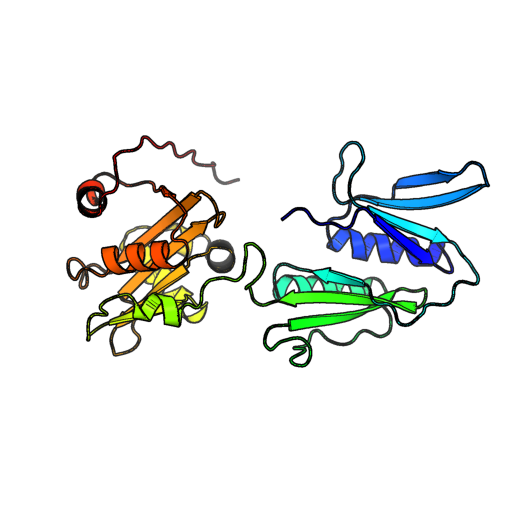.00 83.81 278 PHE A N 1
ATOM 2208 C CA . PHE A 1 278 ? 24.780 11.278 -5.766 1.00 83.81 278 PHE A CA 1
ATOM 2209 C C . PHE A 1 278 ? 24.124 10.086 -5.075 1.00 83.81 278 PHE A C 1
ATOM 2211 O O . PHE A 1 278 ? 22.924 10.091 -4.807 1.00 83.81 278 PHE A O 1
ATOM 2218 N N . ARG A 1 279 ? 24.923 9.070 -4.733 1.00 84.38 279 ARG A N 1
ATOM 2219 C CA . ARG A 1 279 ? 24.483 7.917 -3.941 1.00 84.38 279 ARG A CA 1
ATOM 2220 C C . ARG A 1 279 ? 25.303 7.833 -2.662 1.00 84.38 279 ARG A C 1
ATOM 2222 O O . ARG A 1 279 ? 26.509 7.606 -2.711 1.00 84.38 279 ARG A O 1
ATOM 2229 N N . ARG A 1 280 ? 24.642 7.953 -1.510 1.00 85.94 280 ARG A N 1
ATOM 2230 C CA . ARG A 1 280 ? 25.247 7.655 -0.207 1.00 85.94 280 ARG A CA 1
ATOM 2231 C C . ARG A 1 280 ? 25.009 6.186 0.122 1.00 85.94 280 ARG A C 1
ATOM 2233 O O . ARG A 1 280 ? 23.866 5.742 0.150 1.00 85.94 280 ARG A O 1
ATOM 2240 N N . ARG A 1 281 ? 26.080 5.436 0.373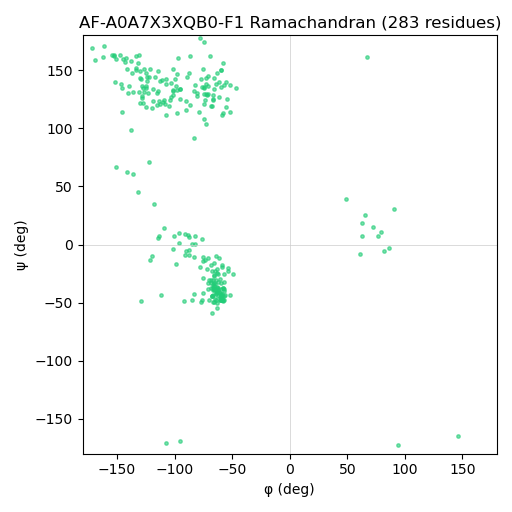 1.00 77.00 281 ARG A N 1
ATOM 2241 C CA . ARG A 1 281 ? 25.975 4.082 0.924 1.00 77.00 281 ARG A CA 1
ATOM 2242 C C . ARG A 1 281 ? 25.827 4.191 2.439 1.00 77.00 281 ARG A C 1
ATOM 2244 O O . ARG A 1 281 ? 26.573 4.938 3.070 1.00 77.00 281 ARG A O 1
ATOM 2251 N N . SER A 1 282 ? 24.864 3.476 3.003 1.00 69.62 282 SER A N 1
ATOM 2252 C CA . SER A 1 282 ? 24.845 3.215 4.440 1.00 69.62 282 SER A CA 1
ATOM 2253 C C . SER A 1 282 ? 25.813 2.067 4.701 1.00 69.62 282 SER A C 1
ATOM 2255 O O . SER A 1 282 ? 25.732 1.040 4.025 1.00 69.62 282 SER A O 1
ATOM 2257 N N . GLU A 1 283 ? 26.743 2.238 5.636 1.00 58.16 283 GLU A N 1
ATOM 2258 C CA . GLU A 1 283 ? 27.452 1.091 6.203 1.00 58.16 283 GLU A CA 1
ATOM 2259 C C . GLU A 1 283 ? 26.399 0.184 6.851 1.00 58.16 283 GLU A C 1
ATOM 2261 O O . GLU A 1 283 ? 25.446 0.684 7.455 1.00 58.16 283 GLU A O 1
ATOM 2266 N N . CYS A 1 284 ? 26.503 -1.128 6.633 1.00 47.25 284 CYS A N 1
ATOM 2267 C CA . CYS A 1 284 ? 25.606 -2.090 7.265 1.00 47.25 284 CYS A CA 1
ATOM 2268 C C . CYS A 1 284 ? 25.668 -1.870 8.784 1.00 47.25 284 CYS A C 1
ATOM 2270 O O . CYS A 1 284 ? 26.747 -1.995 9.361 1.00 47.25 284 CYS A O 1
ATOM 2272 N N . ILE A 1 285 ? 24.539 -1.509 9.398 1.00 39.78 285 ILE A N 1
ATOM 2273 C CA . ILE A 1 285 ? 24.334 -1.632 10.846 1.00 39.78 285 ILE A CA 1
ATOM 2274 C C . ILE A 1 285 ? 23.689 -2.991 11.079 1.00 39.78 285 ILE A C 1
ATOM 2276 O O . ILE A 1 285 ? 22.733 -3.296 10.327 1.00 39.78 285 ILE A O 1
#

pLDDT: mean 89.11, std 11.79, range [39.78, 98.56]

Foldseek 3Di:
DDDPAQEAEAEAQDCVLQVLLCCLQVVLVQWDWQDWDADPVGWIWGWTFNDPDDDDTRIYIYTYDNPDDADPDEEEAEDADPVSQVVSLVSNVVSPWAPWDDQDQDCVVNRFKGKIWTAGPRRHIYMYIYGLDQDPAPGQPDLVVLLVVDDDDPFKDKDQDDPVCLVVVCVQCVVVVNCCCVVPVPVVSVQQSQWPPKMFMAGPVRRTFWIWTWHDSLAEAIETEDTDGRPVCPPVCVSVVRVSSRCSRRVNYDYHYDDDPVCVVVCVVNVDDDDDDDDDDDDDD

Sequence (285 aa):
MLNPFNHIDVRVNDMGVALPFYTSFLGALSFFGPRRLAEQDGRTWELFQLSSGRLPSQYVGLMEERLHRPNLNRVAFHLPSRHRVLEITKVLTKAGAENVQGPMECPEYSEQYFAVFFNDPSGNPYEVCCHLERDALGSRPDFDAVLARFDMPASFSIQAWSPNYFDAICALSSVEGWTTPELRPKETLIAWEHSWPTLVAVDTNGKLVGFLRAITDTQITTYLCEVLVAHEFRRLGLGRLLIDVCQGLVPTTRLDLLSMGEADDFYRSIDCADFQGFRRRSECI

Nearest PDB structures (foldseek):
  4z04-assembly1_A-2  TM=8.259E-01  e=1.189E-08  Brucella abortus 2308
  7daj-assembly1_B  TM=7.931E-01  e=2.788E-07  Oryza sativa Japonica Group
  3s6f-assembly1_A-2  TM=7.664E-01  e=2.624E-07  Deinococcus radiodurans
  7dai-assembly2_C  TM=7.846E-01  e=5.774E-07  Oryza sativa Japonica Group
  7dal-assembly1_B  TM=7.517E-01  e=3.776E-07  Oryza sativa Japonica Group

Secondary structure (DSSP, 8-state):
------EEEEEES-HHHHHHHHHHHHHHTT-EEEEEEE-TTS-EEEEEESSSSSSPPPEEEEEE-TT----SPPEEEE-S-HHHHHHHHHHHHHHT-EEEEEEEE-TTT-TTEEEEEEE-TT--EEEEEEESSS-SSS----HHHHHTTS---TTEEEEE--GGGHHHHHHHHHHTT--HHHH-HHHHHHHHHT-SSEEEEEETT--EEEEEEEEE-SSSEEEEEEEEE-GGGTTSSHHHHHHHHHHHHSTTSEEEE---GGGHHHHHTTTPPP-----PPPPP-

Radius of gyration: 24.12 Å; Cα contacts (8 Å, |Δi|>4): 456; chains: 1; bounding box: 53×43×66 Å

Solvent-accessible surface area (backbone atoms only — not comparable to full-atom values): 16659 Å² total; per-residue (Å²): 128,84,77,87,70,58,66,46,83,44,74,27,43,46,54,85,67,40,46,64,30,47,50,52,50,41,40,73,71,56,32,44,68,73,45,82,45,75,49,95,88,70,52,54,33,40,32,29,21,65,48,94,68,81,7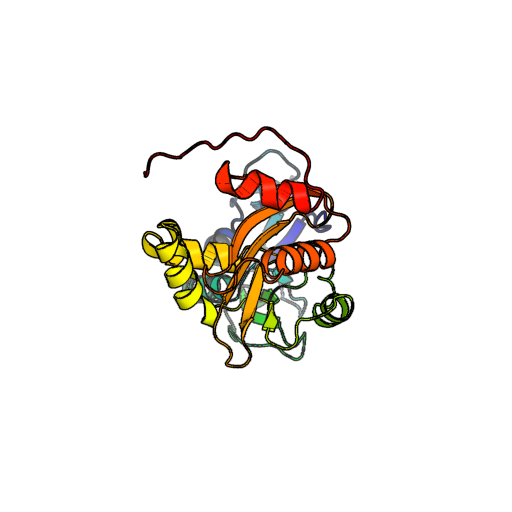8,92,54,41,33,43,33,40,31,70,33,70,82,60,73,55,63,89,72,64,52,74,44,83,39,92,31,69,67,53,43,56,54,48,48,56,50,35,58,73,50,56,47,35,80,69,42,67,79,40,81,40,59,92,83,33,91,45,31,36,34,31,36,31,19,45,88,48,54,42,36,36,32,39,30,19,51,66,87,48,79,86,65,58,80,62,61,62,62,67,72,47,53,73,76,53,92,72,56,95,64,44,49,80,43,75,61,56,80,89,49,46,67,59,51,37,54,56,34,46,76,74,67,46,52,61,44,73,78,36,48,68,61,40,50,51,49,56,78,73,34,43,59,42,37,32,30,24,37,85,86,65,48,80,46,30,42,36,39,22,42,52,72,64,60,56,44,29,38,49,75,46,75,50,55,43,78,94,57,54,94,70,52,55,70,57,50,52,50,53,50,50,39,59,65,32,72,72,31,48,82,45,69,84,78,57,84,90,47,44,69,59,44,49,75,70,78,47,73,94,71,94,81,86,82,85,81,78,78,90,127